Protein AF-D5URK0-F1 (afdb_monomer_lite)

Secondary structure (DSSP, 8-state):
-PPPP-HHHHHHHHHHHHHHHHHHHHTT-HHHHHHHHHHHHHHHHHT-SSHHHHHHHHHHHHHHHHHHHHHHHHTT-HHHHHHHHHHHHHHHHHHHHHHHHGGG--EEHHHHTTSBHHHHHHHHTGGGT-PPTT-PSPEEEESS-----TT-TTPEEEEEEE-SSSS-EEEEEE-STT----HHHHHHHHHHHHHHH--B--EE-----TT-----------------------

Radius of gyration: 27.13 Å; chains: 1; bou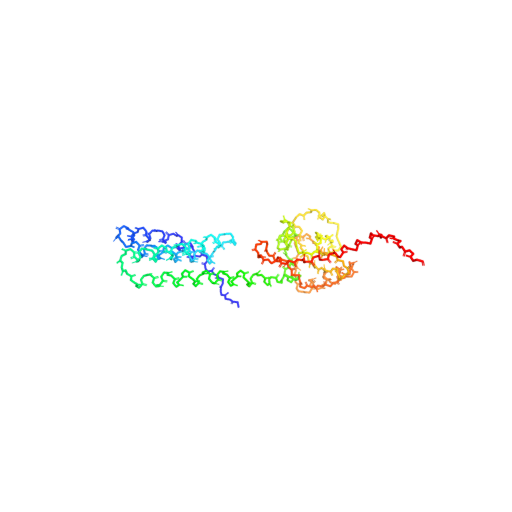nding box: 49×95×66 Å

Organism: Tsukamurella paurometabola (strain ATCC 8368 / DSM 20162 / CCUG 35730 / CIP 100753 / JCM 10117 / KCTC 9821 / NBRC 16120 / NCIMB 702349 / NCTC 13040) (NCBI:txid521096)

Structure (mmCIF, N/CA/C/O backbone):
data_AF-D5URK0-F1
#
_entry.id   AF-D5URK0-F1
#
loop_
_atom_site.group_PDB
_atom_site.id
_atom_site.type_symbol
_atom_site.label_atom_id
_atom_site.label_alt_id
_atom_site.label_comp_id
_atom_site.label_asym_id
_atom_site.label_entity_id
_atom_site.label_seq_id
_atom_site.pdbx_PDB_ins_code
_atom_site.Cartn_x
_atom_site.Cartn_y
_atom_site.Cartn_z
_atom_site.occupancy
_atom_site.B_iso_or_equiv
_atom_site.auth_seq_id
_atom_site.auth_comp_id
_atom_site.auth_asym_id
_atom_site.auth_atom_id
_atom_site.pdbx_PDB_model_num
ATOM 1 N N . MET A 1 1 ? -10.648 12.207 -8.401 1.00 38.50 1 MET A N 1
ATOM 2 C CA . MET A 1 1 ? -9.414 12.280 -7.591 1.00 38.50 1 MET A CA 1
ATOM 3 C C . MET A 1 1 ? -9.635 13.362 -6.548 1.00 38.50 1 MET A C 1
ATOM 5 O O . MET A 1 1 ? -9.912 14.486 -6.939 1.00 38.50 1 MET A O 1
ATOM 9 N N . GLY A 1 2 ? -9.666 13.018 -5.258 1.00 40.31 2 GLY A N 1
ATOM 10 C CA . GLY A 1 2 ? -9.791 14.019 -4.191 1.00 40.31 2 GLY A CA 1
ATOM 11 C C . GLY A 1 2 ? -8.480 14.797 -4.009 1.00 40.31 2 GLY A C 1
ATOM 12 O O . GLY A 1 2 ? -7.437 14.301 -4.443 1.00 40.31 2 GLY A O 1
ATOM 13 N N . PRO A 1 3 ? -8.511 15.993 -3.398 1.00 47.38 3 PRO A N 1
ATOM 14 C CA . PRO A 1 3 ? -7.293 16.728 -3.073 1.00 47.38 3 PRO A CA 1
ATOM 15 C C . PRO A 1 3 ? -6.370 15.863 -2.196 1.00 47.38 3 PRO A C 1
ATOM 17 O O . PRO A 1 3 ? -6.869 15.092 -1.368 1.00 47.38 3 PRO A O 1
ATOM 20 N N . PRO A 1 4 ? -5.038 15.952 -2.371 1.00 55.44 4 PRO A N 1
ATOM 21 C CA . PRO A 1 4 ? -4.104 15.191 -1.555 1.00 55.44 4 PRO A CA 1
ATOM 22 C C . PRO A 1 4 ? -4.317 15.529 -0.070 1.00 55.44 4 PRO A C 1
ATOM 24 O O . PRO A 1 4 ? -4.493 16.704 0.265 1.00 55.44 4 PRO A O 1
ATOM 27 N N . PRO A 1 5 ? -4.316 14.527 0.828 1.00 58.34 5 PRO A N 1
ATOM 28 C CA . PRO A 1 5 ? -4.503 14.758 2.255 1.00 58.34 5 PRO A CA 1
ATOM 29 C C . PRO A 1 5 ? -3.438 15.734 2.770 1.00 58.34 5 PRO A C 1
ATOM 31 O O . PRO A 1 5 ? -2.242 15.589 2.498 1.00 58.34 5 PRO A O 1
ATOM 34 N N . ASN A 1 6 ? -3.878 16.764 3.492 1.00 74.88 6 ASN A N 1
ATOM 35 C CA . ASN A 1 6 ? -3.003 17.812 3.995 1.00 74.88 6 ASN A CA 1
ATOM 36 C C . ASN A 1 6 ? -2.070 17.243 5.078 1.00 74.88 6 ASN A C 1
ATOM 38 O O . ASN A 1 6 ? -2.471 16.968 6.204 1.00 74.88 6 ASN A O 1
ATOM 42 N N . ARG A 1 7 ? -0.777 17.105 4.770 1.00 74.12 7 ARG A N 1
ATOM 43 C CA . ARG A 1 7 ? 0.233 16.624 5.738 1.00 74.12 7 ARG A CA 1
ATOM 44 C C . ARG A 1 7 ? 0.242 17.432 7.044 1.00 74.12 7 ARG A C 1
ATOM 46 O O . ARG A 1 7 ? 0.509 16.888 8.110 1.00 74.12 7 ARG A O 1
ATOM 53 N N . TRP A 1 8 ? -0.140 18.705 6.965 1.00 77.38 8 TRP A N 1
ATOM 54 C CA . TRP A 1 8 ? -0.316 19.592 8.111 1.00 77.38 8 TRP A CA 1
ATOM 55 C C . TRP A 1 8 ? -1.376 19.116 9.111 1.00 77.38 8 TRP A C 1
ATOM 57 O O . TRP A 1 8 ? -1.174 19.280 10.310 1.00 77.38 8 TRP A O 1
ATOM 67 N N . GLY A 1 9 ? -2.460 18.476 8.661 1.00 75.31 9 GLY A N 1
ATOM 68 C CA . GLY A 1 9 ? -3.502 17.963 9.555 1.00 75.31 9 GLY A CA 1
ATOM 69 C C . GLY A 1 9 ? -2.985 16.868 10.490 1.00 75.31 9 GLY A C 1
ATOM 70 O O . GLY A 1 9 ? -3.266 16.890 11.686 1.00 75.31 9 GLY A O 1
ATOM 71 N N . ALA A 1 10 ? -2.158 15.956 9.971 1.00 77.25 10 ALA A N 1
ATOM 72 C CA . ALA A 1 10 ? -1.534 14.904 10.773 1.00 77.25 10 ALA A CA 1
ATOM 73 C C . ALA A 1 10 ? -0.506 15.465 11.768 1.00 77.25 10 ALA A C 1
ATOM 75 O O . ALA A 1 10 ? -0.498 15.061 12.928 1.00 77.25 10 ALA A O 1
ATOM 76 N N . VAL A 1 11 ? 0.316 16.434 11.347 1.00 81.12 11 VAL A N 1
ATOM 77 C CA . VAL A 1 11 ? 1.293 17.094 12.232 1.00 81.12 11 VAL A CA 1
ATOM 78 C C . VAL A 1 11 ? 0.587 17.813 13.382 1.00 81.12 11 VAL A C 1
ATOM 80 O O . VAL A 1 11 ? 0.963 17.633 14.539 1.00 81.12 11 VAL A O 1
ATOM 83 N N . LEU A 1 12 ? -0.475 18.568 13.087 1.00 82.00 12 LEU A N 1
ATOM 84 C CA . LEU A 1 12 ? -1.269 19.249 14.109 1.00 82.00 12 LEU A CA 1
ATOM 85 C C . LEU A 1 12 ? -1.949 18.249 15.054 1.00 82.00 12 LEU A C 1
ATOM 87 O O . LEU A 1 12 ? -1.930 18.446 16.266 1.00 82.00 12 LEU A O 1
ATOM 91 N N . ALA A 1 13 ? -2.493 17.146 14.538 1.00 81.06 13 ALA A N 1
ATOM 92 C CA . ALA A 1 13 ? -3.114 16.122 15.374 1.00 81.06 13 ALA A CA 1
ATOM 93 C C . ALA A 1 13 ? -2.118 15.450 16.333 1.00 81.06 13 ALA A C 1
ATOM 95 O O . ALA A 1 13 ? -2.461 15.214 17.491 1.00 81.06 13 ALA A O 1
ATOM 96 N N . ILE A 1 14 ? -0.889 15.182 15.879 1.00 81.81 14 ILE A N 1
ATOM 97 C CA . ILE A 1 14 ? 0.173 14.595 16.709 1.00 81.81 14 ILE A CA 1
ATOM 98 C C . ILE A 1 14 ? 0.680 15.602 17.747 1.00 81.81 14 ILE A C 1
ATOM 100 O O . ILE A 1 14 ? 0.922 15.220 18.888 1.00 81.81 14 ILE A O 1
ATOM 104 N N . ALA A 1 15 ? 0.817 16.878 17.381 1.00 85.06 15 ALA A N 1
ATOM 105 C CA . ALA A 1 15 ? 1.323 17.909 18.285 1.00 85.06 15 ALA A CA 1
ATOM 106 C C . ALA A 1 15 ? 0.301 18.303 19.365 1.00 85.06 15 ALA A C 1
ATOM 108 O O . ALA A 1 15 ? 0.641 18.392 20.543 1.00 85.06 15 ALA A O 1
ATOM 109 N N . TYR A 1 16 ? -0.961 18.520 18.983 1.00 85.81 16 TYR A N 1
ATOM 110 C CA . TYR A 1 16 ? -1.988 19.057 19.883 1.00 85.81 16 TYR A CA 1
ATOM 111 C C . TYR A 1 16 ? -2.842 17.978 20.560 1.00 85.81 16 TYR A C 1
ATOM 113 O O . TYR A 1 16 ? -3.397 18.217 21.635 1.00 85.81 16 TYR A O 1
ATOM 121 N N . GLY A 1 17 ? -2.945 16.783 19.974 1.00 87.62 17 GLY A N 1
ATOM 122 C CA . GLY A 1 17 ? -3.755 15.680 20.497 1.00 87.62 17 GLY A CA 1
ATOM 123 C C . GLY A 1 17 ? -3.349 15.211 21.896 1.00 87.62 17 GLY A C 1
ATOM 124 O O . GLY A 1 17 ? -4.164 15.272 22.816 1.00 87.62 17 GLY A O 1
ATOM 125 N N . PRO A 1 18 ? -2.088 14.798 22.108 1.00 88.19 18 PRO A N 1
ATOM 126 C CA . PRO A 1 18 ? -1.619 14.350 23.417 1.00 88.19 18 PRO A CA 1
ATOM 127 C C . PRO A 1 18 ? -1.721 15.442 24.486 1.00 88.19 18 PRO A C 1
ATOM 129 O O . PRO A 1 18 ? -2.131 15.162 25.609 1.00 88.19 18 PRO A O 1
ATOM 132 N N . GLY A 1 19 ? -1.409 16.694 24.126 1.00 85.50 19 GLY A N 1
ATOM 133 C CA . GLY A 1 19 ? -1.505 17.833 25.040 1.00 85.50 19 GLY A CA 1
ATOM 134 C C . GLY A 1 19 ? -2.941 18.098 25.492 1.00 85.50 19 GLY A C 1
ATOM 135 O O . GLY A 1 19 ? -3.209 18.196 26.687 1.00 85.50 19 GLY A O 1
ATOM 136 N N . SER A 1 20 ? -3.890 18.141 24.554 1.00 86.62 20 SER A N 1
ATOM 137 C CA . SER A 1 20 ? -5.309 18.328 24.882 1.00 86.62 20 SER A CA 1
ATOM 138 C C . SER A 1 20 ? -5.887 17.149 25.672 1.00 86.62 20 SER A C 1
ATOM 140 O O . SER A 1 20 ? -6.639 17.368 26.621 1.00 86.62 20 SER A O 1
ATOM 142 N N . ALA A 1 21 ? -5.484 15.913 25.375 1.00 88.12 21 ALA A N 1
ATOM 143 C CA . ALA A 1 21 ? -5.869 14.750 26.169 1.00 88.12 21 ALA A CA 1
ATOM 144 C C . ALA A 1 21 ? -5.316 14.798 27.602 1.00 88.12 21 ALA A C 1
ATOM 146 O O . ALA A 1 21 ? -6.047 14.496 28.545 1.00 88.12 21 ALA A O 1
ATOM 147 N N . ALA A 1 22 ? -4.060 15.219 27.781 1.00 88.00 22 ALA A N 1
ATOM 148 C CA . ALA A 1 22 ? -3.448 15.374 29.099 1.00 88.00 22 ALA A CA 1
ATOM 149 C C . ALA A 1 22 ? -4.181 16.425 29.948 1.00 88.00 22 ALA A C 1
ATOM 151 O O . ALA A 1 22 ? -4.457 16.178 31.120 1.00 88.00 22 ALA A O 1
ATOM 152 N N . VAL A 1 23 ? -4.577 17.554 29.346 1.00 90.88 23 VAL A N 1
ATOM 153 C CA . VAL A 1 23 ? -5.387 18.584 30.022 1.00 90.88 23 VAL A CA 1
ATOM 154 C C . VAL A 1 23 ? -6.733 18.015 30.484 1.00 90.88 23 VAL A C 1
ATOM 156 O O . VAL A 1 23 ? -7.145 18.251 31.618 1.00 90.88 23 VAL A O 1
ATOM 159 N N . GLN A 1 24 ? -7.404 17.216 29.649 1.00 91.00 24 GLN A N 1
ATOM 160 C CA . GLN A 1 24 ? -8.684 16.602 30.022 1.00 91.00 24 GLN A CA 1
ATOM 161 C C . GLN A 1 24 ? -8.535 15.525 31.102 1.00 91.00 24 GLN A C 1
ATOM 163 O O . GLN A 1 24 ? -9.378 15.427 31.994 1.00 91.00 24 GLN A O 1
ATOM 168 N N . ALA A 1 25 ? -7.455 14.743 31.057 1.00 89.00 25 ALA A N 1
ATOM 169 C CA . ALA A 1 25 ? -7.134 13.773 32.098 1.00 89.00 25 ALA A CA 1
ATOM 170 C C . ALA A 1 25 ? -6.863 14.469 33.441 1.00 89.00 25 ALA A C 1
ATOM 172 O O . ALA A 1 25 ? -7.386 14.039 34.469 1.00 89.00 25 ALA A O 1
ATOM 173 N N . TYR A 1 26 ? -6.129 15.586 33.419 1.00 90.88 26 TYR A N 1
ATOM 174 C CA . TYR A 1 26 ? -5.875 16.412 34.600 1.00 90.88 26 TYR A CA 1
ATOM 175 C C . TYR A 1 26 ? -7.166 16.995 35.190 1.00 90.88 26 TYR A C 1
ATOM 177 O O . TYR A 1 26 ? -7.344 17.007 36.404 1.00 90.88 26 TYR A O 1
ATOM 185 N N . ALA A 1 27 ? -8.121 17.383 34.340 1.00 91.00 27 ALA A N 1
ATOM 186 C CA . ALA A 1 27 ? -9.458 17.809 34.755 1.00 91.00 27 ALA A CA 1
ATOM 187 C C . ALA A 1 27 ? -10.362 16.652 35.249 1.00 91.00 27 ALA A C 1
ATOM 189 O O . ALA A 1 27 ? -11.549 16.853 35.502 1.00 91.00 27 ALA A O 1
ATOM 190 N N . GLY A 1 28 ? -9.843 15.422 35.351 1.00 90.12 28 GLY A N 1
ATOM 191 C CA . GLY A 1 28 ? -10.591 14.232 35.764 1.00 90.12 28 GLY A CA 1
ATOM 192 C C . GLY A 1 28 ? -11.535 13.680 34.689 1.00 90.12 28 GLY A C 1
ATOM 193 O O . GLY A 1 28 ? -12.265 12.709 34.931 1.00 90.12 28 GLY A O 1
ATOM 194 N N . ASN A 1 29 ? -11.522 14.245 33.481 1.00 90.81 29 ASN A N 1
ATOM 195 C CA . ASN A 1 29 ? -12.390 13.851 32.379 1.00 90.81 29 ASN A CA 1
ATOM 196 C C . ASN A 1 29 ? -11.723 12.807 31.468 1.00 90.81 29 ASN A C 1
ATOM 198 O O . ASN A 1 29 ? -11.484 13.023 30.279 1.00 90.81 29 ASN A O 1
ATOM 202 N N . TRP A 1 30 ? -11.440 11.638 32.045 1.00 86.06 30 TRP A N 1
ATOM 203 C CA . TRP A 1 30 ? -10.772 10.517 31.375 1.00 86.06 30 TRP A CA 1
ATOM 204 C C . TRP A 1 30 ? -11.476 10.038 30.098 1.00 86.06 30 TRP A C 1
ATOM 206 O O . TRP A 1 30 ? -10.816 9.628 29.146 1.00 86.06 30 TRP A O 1
ATOM 216 N N . THR A 1 31 ? -12.806 10.133 30.043 1.00 84.94 31 THR A N 1
ATOM 217 C CA . THR A 1 31 ? -13.596 9.746 28.867 1.00 84.94 31 THR A CA 1
ATOM 218 C C . THR A 1 31 ? -13.316 10.666 27.679 1.00 84.94 31 THR A C 1
ATOM 220 O O . THR A 1 31 ? -13.086 10.191 26.566 1.00 84.94 31 THR A O 1
ATOM 223 N N . LEU A 1 32 ? -13.265 11.980 27.919 1.00 85.31 32 LEU A N 1
ATOM 224 C CA . LEU A 1 32 ? -12.937 12.962 26.888 1.00 85.31 32 LEU A CA 1
ATOM 225 C C . LEU A 1 32 ? -11.458 12.877 26.486 1.00 85.31 32 LEU A C 1
ATOM 227 O O . LEU A 1 32 ? -11.143 12.990 25.304 1.00 85.31 32 LEU A O 1
ATOM 231 N N . ALA A 1 33 ? -10.561 12.604 27.438 1.00 86.94 33 ALA A N 1
ATOM 232 C CA . ALA A 1 33 ? -9.145 12.372 27.151 1.00 86.94 33 ALA A CA 1
ATOM 233 C C . ALA A 1 33 ? -8.936 11.183 26.193 1.00 86.94 33 ALA A C 1
ATOM 235 O O . ALA A 1 33 ? -8.220 11.308 25.197 1.00 86.94 33 ALA A O 1
ATOM 236 N N . ALA A 1 34 ? -9.607 10.053 26.446 1.00 84.56 34 ALA A N 1
ATOM 237 C CA . ALA A 1 34 ? -9.549 8.874 25.581 1.00 84.56 34 ALA A CA 1
ATOM 238 C C . ALA A 1 34 ? -10.104 9.158 24.175 1.00 84.56 34 ALA A C 1
ATOM 240 O O . ALA A 1 34 ? -9.507 8.749 23.177 1.00 84.56 34 ALA A O 1
ATOM 241 N N . PHE A 1 35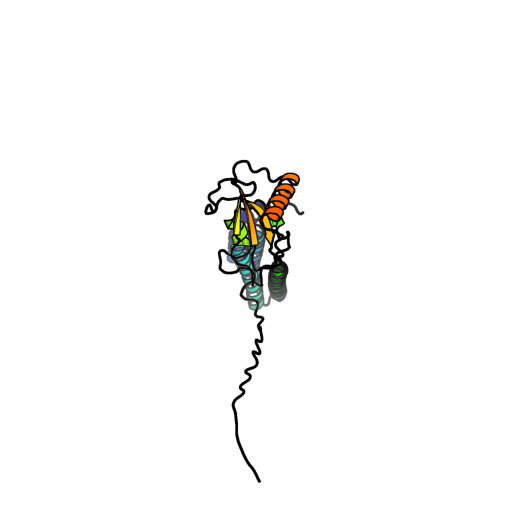 ? -11.210 9.905 24.090 1.00 85.62 35 PHE A N 1
ATOM 242 C CA . PHE A 1 35 ? -11.796 10.319 22.816 1.00 85.62 35 PHE A CA 1
ATOM 243 C C . PHE A 1 35 ? -10.836 11.185 21.990 1.00 85.62 35 PHE A C 1
ATOM 245 O O . PHE A 1 35 ? -10.612 10.904 20.814 1.00 85.62 35 PHE A O 1
ATOM 252 N N . VAL A 1 36 ? -10.230 12.202 22.609 1.00 90.06 36 VAL A N 1
ATOM 253 C CA . VAL A 1 36 ? -9.276 13.099 21.940 1.00 90.06 36 VAL A CA 1
ATOM 254 C C . VAL A 1 36 ? -8.084 12.314 21.392 1.00 90.06 36 VAL A C 1
ATOM 256 O O . VAL A 1 36 ? -7.747 12.474 20.222 1.00 90.06 36 VAL A O 1
ATOM 259 N N . LEU A 1 37 ? -7.503 11.399 22.178 1.00 86.56 37 LEU A N 1
ATOM 260 C CA . LEU A 1 37 ? -6.409 10.543 21.701 1.00 86.56 37 LEU A CA 1
ATOM 261 C C . LEU A 1 37 ? -6.826 9.664 20.519 1.00 86.56 37 LEU A C 1
ATOM 263 O O . LEU A 1 37 ? -6.075 9.560 19.548 1.00 86.56 37 LEU A O 1
ATOM 267 N N . ALA A 1 38 ? -8.015 9.056 20.578 1.00 84.31 38 ALA A N 1
ATOM 268 C CA . ALA A 1 38 ? -8.521 8.214 19.497 1.00 84.31 38 ALA A CA 1
ATOM 269 C C . ALA A 1 38 ? -8.685 9.009 18.192 1.00 84.31 38 ALA A C 1
ATOM 271 O O . ALA A 1 38 ? -8.253 8.561 17.128 1.00 84.31 38 ALA A O 1
ATOM 272 N N . VAL A 1 39 ? -9.252 10.216 18.272 1.00 87.19 39 VAL A N 1
ATOM 273 C CA . VAL A 1 39 ? -9.437 11.103 17.114 1.00 87.19 39 VAL A CA 1
ATOM 274 C C . VAL A 1 39 ? -8.093 11.566 16.554 1.00 87.19 39 VAL A C 1
ATOM 276 O O . VAL A 1 39 ? -7.884 11.499 15.343 1.00 87.19 39 VAL A O 1
ATOM 279 N N . SER A 1 40 ? -7.158 11.978 17.410 1.00 86.38 40 SER A N 1
ATOM 280 C CA . SER A 1 40 ? -5.819 12.393 16.983 1.00 86.38 40 SER A CA 1
ATOM 281 C C . SER A 1 40 ? -5.057 11.264 16.292 1.00 86.38 40 SER A C 1
ATOM 283 O O . SER A 1 40 ? -4.449 11.495 15.245 1.00 86.38 40 SER A O 1
ATOM 285 N N . ALA A 1 41 ? -5.145 10.036 16.814 1.00 85.56 41 ALA A N 1
ATOM 286 C CA . ALA A 1 41 ? -4.578 8.854 16.170 1.00 85.56 41 ALA A CA 1
ATOM 287 C C . ALA A 1 41 ? -5.221 8.591 14.799 1.00 85.56 41 ALA A C 1
ATOM 289 O O . ALA A 1 41 ? -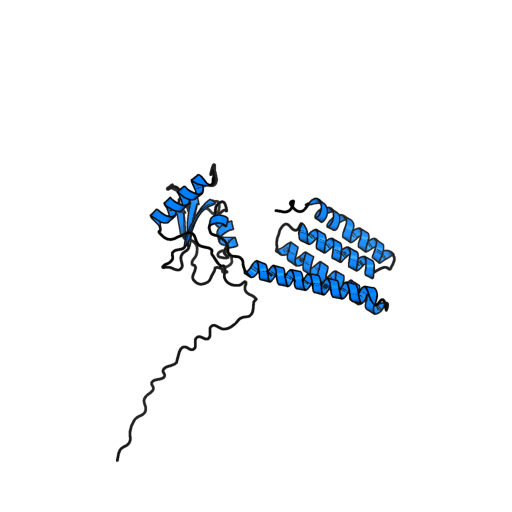4.511 8.314 13.832 1.00 85.56 41 ALA A O 1
ATOM 290 N N . GLY A 1 42 ? -6.543 8.751 14.687 1.00 83.25 42 GLY A N 1
ATOM 291 C CA . GLY A 1 42 ? -7.264 8.639 13.421 1.00 83.25 42 GLY A CA 1
ATOM 292 C C . GLY A 1 42 ? -6.786 9.648 12.376 1.00 83.25 42 GLY A C 1
ATOM 293 O O . GLY A 1 42 ? -6.446 9.259 11.262 1.00 83.25 42 GLY A O 1
ATOM 294 N N . ILE A 1 43 ? -6.688 10.932 12.735 1.00 83.56 43 ILE A N 1
ATOM 295 C CA . ILE A 1 43 ? -6.198 11.985 11.826 1.00 83.56 43 ILE A CA 1
ATOM 296 C C . ILE A 1 43 ? -4.745 11.713 11.412 1.00 83.56 43 ILE A C 1
ATOM 298 O O . ILE A 1 43 ? -4.402 11.838 10.236 1.00 83.56 43 ILE A O 1
ATOM 302 N N . ALA A 1 44 ? -3.901 11.281 12.352 1.00 81.81 44 ALA A N 1
ATOM 303 C CA . ALA A 1 44 ? -2.524 10.904 12.057 1.00 81.81 44 ALA A CA 1
ATOM 304 C C . ALA A 1 44 ? -2.443 9.708 11.090 1.00 81.81 44 ALA A C 1
ATOM 306 O O . ALA A 1 44 ? -1.580 9.696 10.212 1.00 81.81 44 ALA A O 1
ATOM 307 N N . ALA A 1 45 ? -3.353 8.731 11.201 1.00 80.38 45 ALA A N 1
ATOM 308 C CA . ALA A 1 45 ? -3.381 7.559 10.324 1.00 80.38 45 ALA A CA 1
ATOM 309 C C . ALA A 1 45 ? -3.600 7.947 8.853 1.00 80.38 45 ALA A C 1
ATOM 311 O O . ALA A 1 45 ? -2.958 7.378 7.973 1.00 80.38 45 ALA A O 1
ATOM 312 N N . PHE A 1 46 ? -4.431 8.959 8.579 1.00 77.12 46 PHE A N 1
ATOM 313 C CA . PHE A 1 46 ? -4.671 9.455 7.216 1.00 77.12 46 PHE A CA 1
ATOM 314 C C . PHE A 1 46 ? -3.458 10.148 6.579 1.00 77.12 46 PHE A C 1
ATOM 316 O O . PHE A 1 46 ? -3.359 10.188 5.353 1.00 77.12 46 PHE A O 1
ATOM 323 N N . GLY A 1 47 ? -2.547 10.700 7.384 1.00 71.50 47 GLY A N 1
ATOM 324 C CA . GLY A 1 47 ? -1.311 11.330 6.910 1.00 71.50 47 GLY A CA 1
ATOM 325 C C . GLY A 1 47 ? -0.079 10.428 6.988 1.00 71.50 47 GLY A C 1
ATOM 326 O O . GLY A 1 47 ? 1.027 10.901 6.724 1.00 71.50 47 GLY A O 1
ATOM 327 N N . ALA A 1 48 ? -0.238 9.161 7.381 1.00 73.12 48 ALA A N 1
ATOM 328 C CA . ALA A 1 48 ? 0.883 8.270 7.636 1.00 73.12 48 ALA A CA 1
ATOM 329 C C . ALA A 1 48 ? 1.664 7.954 6.341 1.00 73.12 48 ALA A C 1
ATOM 331 O O . ALA A 1 48 ? 1.067 7.563 5.338 1.00 73.12 48 ALA A O 1
ATOM 332 N N . PRO A 1 49 ? 3.008 8.043 6.352 1.00 66.69 49 PRO A N 1
ATOM 333 C CA . PRO A 1 49 ? 3.829 7.819 5.159 1.00 66.69 49 PRO A CA 1
ATOM 334 C C . PRO A 1 49 ? 3.952 6.339 4.765 1.00 66.69 49 PRO A C 1
ATOM 336 O O . PRO A 1 49 ? 4.487 6.028 3.706 1.00 66.69 49 PRO A O 1
ATOM 339 N N . SER A 1 50 ? 3.502 5.405 5.609 1.00 74.06 50 SER A N 1
ATOM 340 C CA . SER A 1 50 ? 3.602 3.970 5.330 1.00 74.06 50 SER A CA 1
ATOM 341 C C . SER A 1 50 ? 2.426 3.179 5.905 1.00 74.06 50 SER A C 1
ATOM 343 O O . SER A 1 50 ? 1.887 3.518 6.960 1.00 74.06 50 SER A O 1
ATOM 345 N N . ARG A 1 51 ? 2.093 2.050 5.260 1.00 70.50 51 ARG A N 1
ATOM 346 C CA . ARG A 1 51 ? 1.031 1.121 5.702 1.00 70.50 51 ARG A CA 1
ATOM 347 C C . ARG A 1 51 ? 1.241 0.575 7.118 1.00 70.50 51 ARG A C 1
ATOM 349 O O . ARG A 1 51 ? 0.269 0.285 7.816 1.00 70.50 51 ARG A O 1
ATOM 356 N N . ARG A 1 52 ? 2.501 0.412 7.550 1.00 72.81 52 ARG A N 1
ATOM 357 C CA . ARG A 1 52 ? 2.822 -0.034 8.918 1.00 72.81 52 ARG A CA 1
ATOM 358 C C . ARG A 1 52 ? 2.347 1.003 9.936 1.00 72.81 52 ARG A C 1
ATOM 360 O O . ARG A 1 52 ? 1.628 0.648 10.861 1.00 72.81 52 ARG A O 1
ATOM 367 N N . TRP A 1 53 ? 2.671 2.275 9.706 1.00 72.31 53 TRP A N 1
ATOM 368 C CA . TRP A 1 53 ? 2.235 3.384 10.556 1.00 72.31 53 TRP A CA 1
ATOM 369 C C . TRP A 1 53 ? 0.715 3.581 10.536 1.00 72.31 53 TRP A C 1
ATOM 371 O O . TRP A 1 53 ? 0.123 3.747 11.599 1.00 72.31 53 TRP A O 1
ATOM 381 N N . GLU A 1 54 ? 0.070 3.477 9.369 1.00 77.44 54 GLU A N 1
ATOM 382 C CA . GLU A 1 54 ? -1.398 3.526 9.259 1.00 77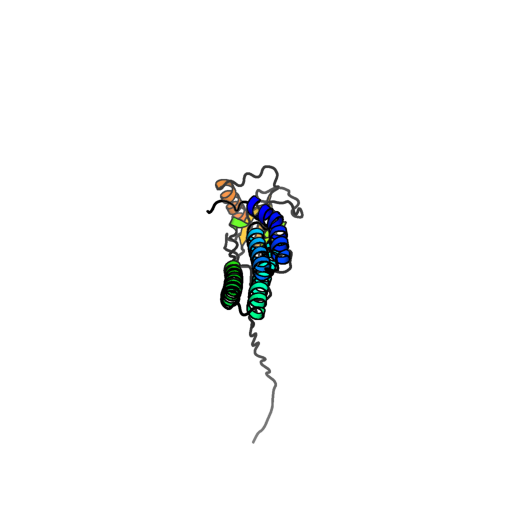.44 54 GLU A CA 1
ATOM 383 C C . GLU A 1 54 ? -2.059 2.430 10.115 1.00 77.44 54 GLU A C 1
ATOM 385 O O . GLU A 1 54 ? -2.991 2.700 10.875 1.00 77.44 54 GLU A O 1
ATOM 390 N N . THR A 1 55 ? -1.538 1.198 10.059 1.00 78.12 55 THR A N 1
ATOM 391 C CA . THR A 1 55 ? -2.074 0.073 10.842 1.00 78.12 55 THR A CA 1
ATOM 392 C C . THR A 1 55 ? -1.905 0.307 12.342 1.00 78.12 55 THR A C 1
ATOM 394 O O . THR A 1 55 ? -2.864 0.137 13.092 1.00 78.12 55 THR A O 1
ATOM 397 N N . THR A 1 56 ? -0.719 0.740 12.784 1.00 81.62 56 THR A N 1
ATOM 398 C CA . THR A 1 56 ? -0.446 1.022 14.202 1.00 81.62 56 THR A CA 1
ATOM 399 C C . THR A 1 56 ? -1.355 2.120 14.747 1.00 81.62 56 THR A C 1
ATOM 401 O O . THR A 1 56 ? -1.961 1.950 15.804 1.00 81.62 56 THR A O 1
ATOM 404 N N . LEU A 1 57 ? -1.500 3.225 14.012 1.00 83.50 57 LEU A N 1
ATOM 405 C CA . LEU A 1 57 ? -2.347 4.348 14.418 1.00 83.50 57 LEU A CA 1
ATOM 406 C C . LEU A 1 57 ? -3.827 3.966 14.436 1.00 83.50 57 LEU A C 1
ATOM 408 O O . LEU A 1 57 ? -4.565 4.394 15.322 1.00 83.50 57 LEU A O 1
ATOM 412 N N . THR A 1 58 ? -4.254 3.094 13.525 1.00 83.38 58 THR A N 1
ATOM 413 C CA . THR A 1 58 ? -5.635 2.619 13.544 1.00 83.38 58 THR A CA 1
ATOM 414 C C . THR A 1 58 ? -5.906 1.669 14.713 1.00 83.38 58 THR A C 1
ATOM 416 O O . THR A 1 58 ? -6.955 1.766 15.348 1.00 83.38 58 THR A O 1
ATOM 419 N N . CYS A 1 59 ? -4.953 0.801 15.071 1.00 86.19 59 CYS A N 1
ATOM 420 C CA . CYS A 1 59 ? -5.050 0.012 16.302 1.00 86.19 59 CYS A CA 1
ATOM 421 C C . CYS A 1 59 ? -5.137 0.923 17.536 1.00 86.19 59 CYS A C 1
ATOM 423 O O . CYS A 1 59 ? -5.984 0.697 18.398 1.00 86.19 59 CYS A O 1
ATOM 425 N N . ALA A 1 60 ? -4.324 1.982 17.596 1.00 87.00 60 ALA A N 1
ATOM 426 C CA . ALA A 1 60 ? -4.380 2.963 18.679 1.00 87.00 60 ALA A CA 1
ATOM 427 C C . ALA A 1 60 ? -5.751 3.663 18.761 1.00 87.00 60 ALA A C 1
ATOM 429 O O . ALA A 1 60 ? -6.286 3.831 19.855 1.00 87.00 60 ALA A O 1
ATOM 430 N N . MET A 1 61 ? -6.359 3.996 17.617 1.00 87.19 61 MET A N 1
ATOM 431 C CA . MET A 1 61 ? -7.711 4.562 17.541 1.00 87.19 61 MET A CA 1
ATOM 432 C C . MET A 1 61 ? -8.774 3.605 18.106 1.00 87.19 61 MET A C 1
ATOM 434 O O . MET A 1 61 ? -9.597 4.019 18.922 1.00 87.19 61 MET A O 1
ATOM 438 N N . VAL A 1 62 ? -8.737 2.318 17.734 1.00 90.19 62 VAL A N 1
ATOM 439 C CA . VAL A 1 62 ? -9.668 1.300 18.264 1.00 90.19 62 VAL A CA 1
ATOM 440 C C . VAL A 1 62 ? -9.497 1.127 19.776 1.00 90.19 62 VAL A C 1
ATOM 442 O O . VAL A 1 62 ? -10.490 1.102 20.503 1.00 90.19 62 VAL A O 1
ATOM 445 N N . ILE A 1 63 ? -8.252 1.067 20.261 1.00 89.94 63 ILE A N 1
ATOM 446 C CA . ILE A 1 63 ? -7.949 0.976 21.698 1.00 89.94 63 ILE A CA 1
ATOM 447 C C . ILE A 1 63 ? -8.479 2.210 22.442 1.00 89.94 63 ILE A C 1
ATOM 449 O O . ILE A 1 63 ? -9.089 2.067 23.500 1.00 89.94 63 ILE A O 1
ATOM 453 N N . GLY A 1 64 ? -8.310 3.411 21.882 1.00 86.00 64 GLY A N 1
ATOM 454 C CA . GLY A 1 64 ? -8.815 4.651 22.474 1.00 86.00 64 GLY A CA 1
ATOM 455 C C . GLY A 1 64 ? -10.341 4.667 22.623 1.00 86.00 64 GLY A C 1
ATOM 456 O O . GLY A 1 64 ? -10.850 5.009 23.691 1.00 86.00 64 GLY A O 1
ATOM 457 N N . PHE A 1 65 ? -11.085 4.219 21.607 1.00 90.19 65 PHE A N 1
ATOM 458 C CA . PHE A 1 65 ? -12.546 4.104 21.706 1.00 90.19 65 PHE A CA 1
ATOM 459 C C . PHE A 1 65 ? -13.005 3.011 22.678 1.00 90.19 65 PHE A C 1
ATOM 461 O O . PHE A 1 65 ? -13.978 3.210 23.408 1.00 90.19 65 PHE A O 1
ATOM 468 N N . ALA A 1 66 ? -12.285 1.889 22.755 1.00 89.50 66 ALA A N 1
ATOM 469 C CA . ALA A 1 66 ? -12.549 0.860 23.758 1.00 89.50 66 ALA A CA 1
ATOM 470 C C . ALA A 1 66 ? -12.312 1.388 25.187 1.00 89.50 66 ALA A C 1
ATOM 472 O O . ALA A 1 66 ? -13.134 1.157 26.074 1.00 89.50 66 ALA A O 1
ATOM 473 N N . ALA A 1 67 ? -11.244 2.164 25.403 1.00 88.38 67 ALA A N 1
ATOM 474 C CA . ALA A 1 67 ? -10.964 2.816 26.682 1.00 88.38 67 ALA A CA 1
ATOM 475 C C . ALA A 1 67 ? -12.033 3.862 27.046 1.00 88.38 67 ALA A C 1
ATOM 477 O O . ALA A 1 67 ? -12.473 3.925 28.197 1.00 88.38 67 ALA A O 1
ATOM 478 N N . MET A 1 68 ? -12.514 4.635 26.065 1.00 89.00 68 MET A N 1
ATOM 479 C CA . MET A 1 68 ? -13.647 5.546 26.243 1.00 89.00 68 MET A CA 1
ATOM 480 C C . MET A 1 68 ? -14.886 4.784 26.734 1.00 89.00 68 MET A C 1
ATOM 482 O O . MET A 1 68 ? -15.473 5.178 27.743 1.00 89.00 68 MET A O 1
ATOM 486 N N . ALA A 1 69 ? -15.236 3.666 26.091 1.00 89.06 69 ALA A N 1
ATOM 487 C CA . ALA A 1 69 ? -16.372 2.842 26.497 1.00 89.06 69 ALA A CA 1
ATOM 488 C C . ALA A 1 69 ? -16.192 2.251 27.908 1.00 89.06 69 ALA A C 1
ATOM 490 O O . ALA A 1 69 ? -17.099 2.354 28.733 1.00 89.06 69 ALA A O 1
ATOM 491 N N . ALA A 1 70 ? -15.012 1.709 28.227 1.00 89.12 70 ALA A N 1
ATOM 492 C CA . ALA A 1 70 ? -14.715 1.150 29.548 1.00 89.12 70 ALA A CA 1
ATOM 493 C C . ALA A 1 70 ? -14.793 2.208 30.665 1.00 89.12 70 ALA A C 1
ATOM 495 O O . ALA A 1 70 ? -15.376 1.959 31.721 1.00 89.12 70 ALA A O 1
ATOM 496 N N . SER A 1 71 ? -14.268 3.414 30.417 1.00 87.25 71 SER A N 1
ATOM 497 C CA . SER A 1 71 ? -14.351 4.534 31.367 1.00 87.25 71 SER A CA 1
ATOM 498 C C . SER A 1 71 ? -15.781 5.054 31.550 1.00 87.25 71 SER A C 1
ATOM 500 O O . SER A 1 71 ? -16.159 5.454 32.648 1.00 87.25 71 SER A O 1
ATOM 502 N N . GLY A 1 72 ? -16.592 5.036 30.488 1.00 86.06 72 GLY A N 1
ATOM 503 C CA . GLY A 1 72 ? -18.009 5.381 30.563 1.00 86.06 72 GLY A CA 1
ATOM 504 C C . GLY A 1 72 ? -18.786 4.373 31.407 1.00 86.06 72 GLY A C 1
ATOM 505 O O . GLY A 1 72 ? -19.608 4.769 32.231 1.00 86.06 72 GLY A O 1
ATOM 506 N N . PHE A 1 73 ? -18.475 3.082 31.257 1.00 91.19 73 PHE A N 1
ATOM 507 C CA . PHE A 1 73 ? -19.121 2.002 31.999 1.00 91.19 73 PHE A CA 1
ATOM 508 C C . PHE A 1 73 ? -18.854 2.104 33.504 1.00 91.19 73 PHE A C 1
ATOM 510 O O . PHE A 1 73 ? -19.797 2.055 34.291 1.00 91.19 73 PHE A O 1
ATOM 517 N N . SER A 1 74 ? -17.601 2.346 33.910 1.00 91.88 74 SER A N 1
ATOM 518 C CA . SER A 1 74 ? -17.252 2.501 35.332 1.00 91.88 74 SER A CA 1
ATOM 519 C C . SER A 1 74 ? -17.900 3.722 35.995 1.00 91.88 74 SER A C 1
ATOM 521 O O . SER A 1 74 ? -18.032 3.761 37.215 1.00 91.88 74 SER A O 1
ATOM 523 N N . ARG A 1 75 ? -18.333 4.707 35.200 1.00 89.38 75 ARG A N 1
ATOM 524 C CA . ARG A 1 75 ? -18.994 5.940 35.654 1.00 89.38 75 ARG A CA 1
ATOM 525 C C . ARG A 1 75 ? -20.515 5.924 35.487 1.00 89.38 75 ARG A C 1
ATOM 527 O O . ARG A 1 75 ? -21.152 6.941 35.746 1.00 89.38 75 ARG A O 1
ATOM 534 N N . GLY A 1 76 ? -21.098 4.821 35.011 1.00 91.06 76 GLY A N 1
ATOM 535 C CA . GLY A 1 76 ? -22.536 4.727 34.729 1.00 91.06 76 GLY A CA 1
ATOM 536 C C . GLY A 1 76 ? -23.015 5.615 33.571 1.00 91.06 76 GLY A C 1
ATOM 537 O O . GLY A 1 76 ? -24.210 5.865 33.431 1.00 91.06 76 GLY A O 1
ATOM 538 N N . GLN A 1 77 ? -22.107 6.105 32.723 1.00 91.69 77 GLN A N 1
ATOM 539 C CA . GLN A 1 77 ? -22.429 6.967 31.585 1.00 91.69 77 GLN A CA 1
ATOM 540 C C . GLN A 1 77 ? -22.757 6.125 30.349 1.00 91.69 77 GLN A C 1
ATOM 542 O O . GLN A 1 77 ? -21.895 5.858 29.508 1.00 91.69 77 GLN A O 1
ATOM 547 N N . THR A 1 78 ? -24.021 5.727 30.217 1.00 91.88 78 THR A N 1
ATOM 548 C CA . THR A 1 78 ? -24.506 4.877 29.114 1.00 91.88 78 THR A CA 1
ATOM 549 C C . THR A 1 78 ? -24.204 5.456 27.729 1.00 91.88 78 THR A C 1
ATOM 551 O O . THR A 1 78 ? -23.794 4.722 26.832 1.00 91.88 78 THR A O 1
ATOM 554 N N . PHE A 1 79 ? -24.314 6.777 27.562 1.00 88.25 79 PHE A N 1
ATOM 555 C CA . PHE A 1 79 ? -24.031 7.460 26.296 1.00 88.25 79 PHE A CA 1
ATOM 556 C C . PHE A 1 79 ? -22.590 7.236 25.805 1.00 88.25 79 PHE A C 1
ATOM 558 O O . PHE A 1 79 ? -22.370 6.873 24.649 1.00 88.25 79 PHE A O 1
ATOM 565 N N . SER A 1 80 ? -21.607 7.376 26.699 1.00 84.00 80 SER A N 1
ATOM 566 C CA . SER A 1 80 ? -20.184 7.187 26.389 1.00 84.00 80 SER A CA 1
ATOM 567 C C . SER A 1 80 ? -19.864 5.740 26.006 1.00 84.00 80 SER A C 1
ATOM 569 O O . SER A 1 80 ? -19.053 5.500 25.112 1.00 84.00 80 SER A O 1
ATOM 571 N N . VAL A 1 81 ? -20.535 4.775 26.647 1.00 90.62 81 VAL A N 1
ATOM 572 C CA . VAL A 1 81 ? -20.406 3.342 26.335 1.00 90.62 81 VAL A CA 1
ATOM 573 C C . VAL A 1 81 ? -20.912 3.046 24.925 1.00 90.62 81 VAL A C 1
ATOM 575 O O . VAL A 1 81 ? -20.210 2.405 24.139 1.00 90.62 81 VAL A O 1
ATOM 578 N N . ILE A 1 82 ? -22.108 3.537 24.585 1.00 92.56 82 ILE A N 1
ATOM 579 C CA . ILE A 1 82 ? -22.730 3.310 23.273 1.00 92.56 82 ILE A CA 1
ATOM 580 C C . ILE A 1 82 ? -21.869 3.928 22.168 1.00 92.56 82 ILE A C 1
ATOM 582 O O . ILE A 1 82 ? -21.528 3.249 21.204 1.00 92.56 82 ILE A O 1
ATOM 586 N N . ILE A 1 83 ? -21.449 5.185 22.317 1.00 91.62 83 ILE A N 1
ATOM 587 C CA . ILE A 1 83 ? -20.647 5.852 21.283 1.00 91.62 83 ILE A CA 1
ATOM 588 C C . ILE A 1 83 ? -19.274 5.199 21.121 1.00 91.62 83 ILE A C 1
ATOM 590 O O . ILE A 1 83 ? -18.870 4.916 19.993 1.00 91.62 83 ILE A O 1
ATOM 594 N N . GLY A 1 84 ? -18.563 4.927 22.221 1.00 84.44 84 GLY A N 1
ATOM 595 C CA . GLY A 1 84 ? -17.235 4.314 22.159 1.00 84.44 84 GLY A CA 1
ATOM 596 C C . GLY A 1 84 ? -17.264 2.935 21.493 1.00 84.44 84 GLY A C 1
ATOM 597 O O . GLY A 1 84 ? -16.446 2.648 20.620 1.00 84.44 84 GLY A O 1
ATOM 598 N N . SER A 1 85 ? -18.253 2.103 21.833 1.00 90.81 85 SER A N 1
ATOM 599 C CA . SER A 1 85 ? -18.411 0.776 21.224 1.00 90.81 85 SER A CA 1
ATOM 600 C C . SER A 1 85 ? -18.773 0.848 19.737 1.00 90.81 85 SER A C 1
ATOM 602 O O . SER A 1 85 ? -18.129 0.178 18.927 1.00 90.81 85 SER A O 1
ATOM 604 N N . VAL A 1 86 ? -19.726 1.703 19.350 1.00 94.31 86 VAL A N 1
ATOM 605 C CA . VAL A 1 86 ? -20.105 1.895 17.939 1.00 94.31 86 VAL A CA 1
ATOM 606 C C . VAL A 1 86 ? -18.912 2.375 17.112 1.00 94.31 86 VAL A C 1
ATOM 608 O O . VAL A 1 86 ? -18.634 1.801 16.059 1.00 94.31 86 VAL A O 1
ATOM 611 N N . LEU A 1 87 ? -18.157 3.370 17.589 1.00 90.69 87 LEU A N 1
ATOM 612 C CA . LEU A 1 87 ? -16.985 3.881 16.872 1.00 90.69 87 LEU A CA 1
ATOM 613 C C . LEU A 1 87 ? -15.885 2.821 16.733 1.00 90.69 87 LEU A C 1
ATOM 615 O O . LEU A 1 87 ? -15.336 2.660 15.642 1.00 90.69 87 LEU A O 1
ATOM 619 N N . ALA A 1 88 ? -15.603 2.047 17.786 1.00 90.50 88 ALA A N 1
ATOM 620 C CA . ALA A 1 88 ? -14.630 0.955 17.725 1.00 90.50 88 ALA A CA 1
ATOM 621 C C . ALA A 1 88 ? -15.014 -0.104 16.674 1.00 90.50 88 ALA A C 1
ATOM 623 O O . ALA A 1 88 ? -14.161 -0.549 15.896 1.00 90.50 88 ALA A O 1
ATOM 624 N N . VAL A 1 89 ? -16.298 -0.473 16.607 1.00 93.25 89 VAL A N 1
ATOM 625 C CA . VAL A 1 89 ? -16.820 -1.435 15.624 1.00 93.25 89 VAL A CA 1
ATOM 626 C C . VAL A 1 89 ? -16.749 -0.869 14.208 1.00 93.25 89 VAL A C 1
ATOM 628 O O . VAL A 1 89 ? -16.245 -1.545 13.313 1.00 93.25 89 VAL A O 1
ATOM 631 N N . VAL A 1 90 ? -17.187 0.375 13.994 1.00 92.06 90 VAL A N 1
ATOM 632 C CA . VAL A 1 90 ? -17.158 1.027 12.673 1.00 92.06 90 VAL A CA 1
ATOM 633 C C . VAL A 1 90 ? -15.730 1.126 12.138 1.00 92.06 90 VAL A C 1
ATOM 635 O O . VAL A 1 90 ? -15.489 0.786 10.977 1.00 92.06 90 VAL A O 1
ATOM 638 N N . VAL A 1 91 ? -14.764 1.535 12.967 1.00 88.94 91 VAL A N 1
ATOM 639 C CA . VAL A 1 91 ? -13.348 1.595 12.567 1.00 88.94 91 VAL A CA 1
ATOM 640 C C . VAL A 1 91 ? -12.828 0.200 12.234 1.00 88.94 91 VAL A C 1
ATOM 642 O O . VAL A 1 91 ? -12.249 0.010 11.166 1.00 88.94 91 VAL A O 1
ATOM 645 N N . SER A 1 92 ? -13.104 -0.794 13.082 1.00 88.56 92 SER A N 1
ATOM 646 C CA . SER A 1 92 ? -12.678 -2.181 12.855 1.00 88.56 92 SER A CA 1
ATOM 647 C C . SER A 1 92 ? -13.247 -2.753 11.554 1.00 88.56 92 SER A C 1
ATOM 649 O O . SER A 1 92 ? -12.503 -3.335 10.763 1.00 88.56 92 SER A O 1
ATOM 651 N N . LEU A 1 93 ? -14.536 -2.527 11.281 1.00 89.00 93 LEU A N 1
ATOM 652 C CA . LEU A 1 93 ? -15.198 -2.930 10.038 1.00 89.00 93 LEU A CA 1
ATOM 653 C C . LEU A 1 93 ? -14.649 -2.183 8.824 1.00 89.00 93 LEU A C 1
ATOM 655 O O . LEU A 1 93 ? -14.482 -2.783 7.767 1.00 89.00 93 LEU A O 1
ATOM 659 N N . THR A 1 94 ? -14.327 -0.899 8.959 1.00 85.25 94 THR A N 1
ATOM 660 C CA . THR A 1 94 ? -13.735 -0.115 7.868 1.00 85.25 94 THR A CA 1
ATOM 661 C C . THR A 1 94 ? -12.327 -0.610 7.550 1.00 85.25 94 THR A C 1
ATOM 663 O O . THR A 1 94 ? -11.989 -0.776 6.379 1.00 85.25 94 THR A O 1
ATOM 666 N N . CYS A 1 95 ? -11.515 -0.917 8.564 1.00 81.88 95 CYS A N 1
ATOM 667 C CA . CYS A 1 95 ? -10.198 -1.534 8.391 1.00 81.88 95 CYS A CA 1
ATOM 668 C C . CYS A 1 95 ? -10.294 -2.909 7.761 1.00 81.88 95 CYS A C 1
ATOM 670 O O . CYS A 1 95 ? -9.538 -3.217 6.843 1.00 81.88 95 CYS A O 1
ATOM 672 N N . TRP A 1 96 ? -11.233 -3.721 8.240 1.00 79.31 96 TRP A N 1
ATOM 673 C CA . TRP A 1 96 ? -11.545 -5.010 7.656 1.00 79.31 96 TRP A CA 1
ATOM 674 C C . TRP A 1 96 ? -11.894 -4.830 6.179 1.00 79.31 96 TRP A C 1
ATOM 676 O O . TRP A 1 96 ? -11.180 -5.332 5.319 1.00 79.31 96 TRP A O 1
ATOM 686 N N . HIS A 1 97 ? -12.893 -4.013 5.851 1.00 76.06 97 HIS A N 1
ATOM 687 C CA . HIS A 1 97 ? -13.329 -3.769 4.478 1.00 76.06 97 HIS A CA 1
ATOM 688 C C . HIS A 1 97 ? -12.219 -3.199 3.580 1.00 76.06 97 HIS A C 1
ATOM 690 O O . HIS A 1 97 ? -12.083 -3.628 2.436 1.00 76.06 97 HIS A O 1
ATOM 696 N N . ARG A 1 98 ? -11.377 -2.286 4.084 1.00 71.62 98 ARG A N 1
ATOM 697 C CA . ARG A 1 98 ? -10.192 -1.790 3.362 1.00 71.62 98 ARG A CA 1
ATOM 698 C C . ARG A 1 98 ? -9.171 -2.894 3.113 1.00 71.62 98 ARG A C 1
ATOM 700 O O . ARG A 1 98 ? -8.630 -2.956 2.015 1.00 71.62 98 ARG A O 1
ATOM 707 N N . ARG A 1 99 ? -8.934 -3.782 4.083 1.00 67.62 99 ARG A N 1
ATOM 708 C CA . ARG A 1 99 ? -8.083 -4.968 3.894 1.00 67.62 99 ARG A CA 1
ATOM 709 C C . ARG A 1 99 ? -8.656 -5.908 2.836 1.00 67.62 99 ARG A C 1
ATOM 711 O O . ARG A 1 99 ? -7.885 -6.427 2.042 1.00 67.62 99 ARG A O 1
ATOM 718 N N . TRP A 1 100 ? -9.978 -6.070 2.775 1.00 59.59 100 TRP A N 1
ATOM 719 C CA . TRP A 1 100 ? -10.636 -6.859 1.727 1.00 59.59 100 TRP A CA 1
ATOM 720 C C . TRP A 1 100 ? -10.559 -6.197 0.351 1.00 59.59 100 TRP A C 1
ATOM 722 O O . TRP A 1 100 ? -10.242 -6.870 -0.617 1.00 59.59 100 TRP A O 1
ATOM 732 N N . LYS A 1 101 ? -10.744 -4.878 0.245 1.00 52.50 101 LYS A N 1
ATOM 733 C CA . LYS A 1 101 ? -10.540 -4.157 -1.026 1.00 52.50 101 LYS A CA 1
ATOM 734 C C . LYS A 1 101 ? -9.079 -4.158 -1.475 1.00 52.50 101 LYS A C 1
ATOM 736 O O . LYS A 1 101 ? -8.801 -4.260 -2.660 1.00 52.50 101 LYS A O 1
ATOM 741 N N . ALA A 1 102 ? -8.140 -4.116 -0.534 1.00 48.59 102 ALA A N 1
ATOM 742 C CA . ALA A 1 102 ? -6.727 -4.348 -0.810 1.00 48.59 102 ALA A CA 1
ATOM 743 C C . ALA A 1 102 ? -6.404 -5.824 -1.120 1.00 48.59 102 ALA A C 1
ATOM 745 O O . ALA A 1 102 ? -5.288 -6.119 -1.528 1.00 48.59 102 ALA A O 1
ATOM 746 N N . ALA A 1 103 ? -7.339 -6.760 -0.947 1.00 44.38 103 ALA A N 1
ATOM 747 C CA . ALA A 1 103 ? -7.180 -8.141 -1.402 1.00 44.38 103 ALA A CA 1
ATOM 748 C C . ALA A 1 103 ? -7.555 -8.314 -2.888 1.00 44.38 103 ALA A C 1
ATOM 750 O O . ALA A 1 103 ? -7.172 -9.311 -3.489 1.00 44.38 103 ALA A O 1
ATOM 751 N N . ASP A 1 104 ? -8.213 -7.320 -3.498 1.00 47.72 104 ASP A N 1
ATOM 752 C CA . ASP A 1 104 ? -8.486 -7.244 -4.940 1.00 47.72 104 ASP A CA 1
ATOM 753 C C . ASP A 1 104 ? -7.368 -6.517 -5.715 1.00 47.72 104 ASP A C 1
ATOM 755 O O . ASP A 1 104 ? -7.625 -6.020 -6.810 1.00 47.72 104 ASP A O 1
ATOM 759 N N . CYS A 1 105 ? -6.138 -6.424 -5.173 1.00 52.72 105 CYS A N 1
ATOM 760 C CA . CYS A 1 105 ? -5.001 -5.747 -5.821 1.00 52.72 105 CYS A CA 1
ATOM 761 C C . CYS A 1 105 ? -4.608 -6.431 -7.136 1.00 52.72 105 CYS A C 1
ATOM 763 O O . CYS A 1 105 ? -3.603 -7.124 -7.210 1.00 52.72 105 CYS A O 1
ATOM 765 N N . ARG A 1 106 ? -5.380 -6.218 -8.196 1.00 64.31 106 ARG A N 1
ATOM 766 C CA . ARG A 1 106 ? -4.909 -6.393 -9.561 1.00 64.31 106 ARG A CA 1
ATOM 767 C C . ARG A 1 106 ? -3.866 -5.313 -9.778 1.00 64.31 106 ARG A C 1
ATOM 769 O O . ARG A 1 106 ? -4.222 -4.142 -9.854 1.00 64.31 106 ARG A O 1
ATOM 776 N N . VAL A 1 107 ? -2.603 -5.710 -9.816 1.00 70.25 107 VAL A N 1
ATOM 777 C CA . VAL A 1 107 ? -1.539 -4.815 -10.254 1.00 70.25 107 VAL A CA 1
ATOM 778 C C . VAL A 1 107 ? -1.531 -4.919 -11.763 1.00 70.25 107 VAL A C 1
ATOM 780 O O . VAL A 1 107 ? -1.232 -5.977 -12.325 1.00 70.25 107 VAL A O 1
ATOM 783 N N . ARG A 1 108 ? -1.935 -3.842 -12.427 1.00 77.94 108 ARG A N 1
ATOM 784 C CA . ARG A 1 108 ? -1.851 -3.817 -13.883 1.00 77.94 108 ARG A CA 1
ATOM 785 C C . ARG A 1 108 ? -0.385 -3.697 -14.274 1.00 77.94 108 ARG A C 1
ATOM 787 O O . ARG A 1 108 ? 0.358 -2.950 -13.641 1.00 77.94 108 ARG A O 1
ATOM 794 N N . THR A 1 109 ? 0.043 -4.381 -15.328 1.00 81.75 109 THR A N 1
ATOM 795 C CA . THR A 1 109 ? 1.425 -4.277 -15.831 1.00 81.75 109 THR A CA 1
ATOM 796 C C . THR A 1 109 ? 1.844 -2.837 -16.130 1.00 81.75 109 THR A C 1
ATOM 798 O O . THR A 1 109 ? 2.991 -2.465 -15.912 1.00 81.75 109 THR A O 1
ATOM 801 N N . GLU A 1 110 ? 0.895 -1.993 -16.537 1.00 80.31 110 GLU A N 1
ATOM 802 C CA . GLU A 1 110 ? 1.084 -0.555 -16.752 1.00 80.31 110 GLU A CA 1
ATOM 803 C C . GLU A 1 110 ? 1.418 0.248 -15.480 1.00 80.31 110 GLU A C 1
ATOM 805 O O . GLU A 1 110 ? 2.051 1.298 -15.586 1.00 80.31 110 GLU A O 1
ATOM 810 N N . GLU A 1 111 ? 1.037 -0.232 -14.291 1.00 81.94 111 GLU A N 1
ATOM 811 C CA . GLU A 1 111 ? 1.364 0.404 -13.002 1.00 81.94 111 GLU A CA 1
ATOM 812 C C . GLU A 1 111 ? 2.801 0.116 -12.555 1.00 81.94 111 GLU A C 1
ATOM 814 O O . GLU A 1 111 ? 3.352 0.853 -11.739 1.00 81.94 111 GLU A O 1
ATOM 819 N N . LEU A 1 112 ? 3.413 -0.941 -13.095 1.00 86.00 112 LEU A N 1
ATOM 820 C CA . LEU A 1 112 ? 4.810 -1.286 -12.836 1.00 86.00 112 LEU A CA 1
ATOM 821 C C . LEU A 1 112 ? 5.770 -0.422 -13.663 1.00 86.00 112 LEU A C 1
ATOM 823 O O . LEU A 1 112 ? 6.919 -0.231 -13.271 1.00 86.00 112 LEU A O 1
ATOM 827 N N . VAL A 1 113 ? 5.297 0.129 -14.785 1.00 86.75 113 VAL A N 1
ATOM 828 C CA . VAL A 1 113 ? 6.106 0.957 -15.684 1.00 86.75 113 VAL A CA 1
ATOM 829 C C . VAL A 1 113 ? 6.445 2.299 -15.032 1.00 86.75 113 VAL A C 1
ATOM 831 O O . VAL A 1 113 ? 5.564 3.076 -14.657 1.00 86.75 113 VAL A O 1
ATOM 834 N N . GLY A 1 114 ? 7.737 2.607 -14.965 1.00 84.81 114 GLY A N 1
ATOM 835 C CA . GLY A 1 114 ? 8.291 3.797 -14.322 1.00 84.81 114 GLY A CA 1
ATOM 836 C C . GLY A 1 114 ? 8.729 3.588 -12.877 1.00 84.81 114 GLY A C 1
ATOM 837 O O . GLY A 1 114 ? 9.277 4.514 -12.282 1.00 84.81 114 GLY A O 1
ATOM 838 N N . LEU A 1 115 ? 8.521 2.396 -12.318 1.00 87.06 115 LEU A N 1
ATOM 839 C CA . LEU A 1 115 ? 9.088 2.010 -11.031 1.00 87.06 115 LEU A CA 1
ATOM 840 C C . LEU A 1 115 ? 10.472 1.399 -11.221 1.00 87.06 115 LEU A C 1
ATOM 842 O O . LEU A 1 115 ? 10.775 0.849 -12.280 1.00 87.06 115 LEU A O 1
ATOM 846 N N . THR A 1 116 ? 11.301 1.449 -10.179 1.00 89.50 116 THR A N 1
ATOM 847 C CA . THR A 1 116 ? 12.541 0.667 -10.194 1.00 89.50 116 THR A CA 1
ATOM 848 C C . THR A 1 116 ? 12.224 -0.824 -10.126 1.00 89.50 116 THR A C 1
ATOM 850 O O . THR A 1 116 ? 11.204 -1.215 -9.548 1.00 89.50 116 THR A O 1
ATOM 853 N N . VAL A 1 117 ? 13.112 -1.675 -10.644 1.00 88.56 117 VAL A N 1
ATOM 854 C CA . VAL A 1 117 ? 12.975 -3.141 -10.555 1.00 88.56 117 VAL A CA 1
ATOM 855 C C . VAL A 1 117 ? 12.732 -3.573 -9.108 1.00 88.56 117 VAL A C 1
ATOM 857 O O . VAL A 1 117 ? 11.821 -4.349 -8.831 1.00 88.56 117 VAL A O 1
ATOM 860 N N . THR A 1 118 ? 13.461 -2.986 -8.156 1.00 86.62 118 THR A N 1
ATOM 861 C CA . THR A 1 118 ? 13.287 -3.272 -6.723 1.00 86.62 118 THR A CA 1
ATOM 862 C C . THR A 1 118 ? 11.881 -2.923 -6.221 1.00 86.62 118 THR A C 1
ATOM 864 O O . THR A 1 118 ? 11.276 -3.684 -5.462 1.00 86.62 118 THR A O 1
ATOM 867 N N . GLN A 1 119 ? 11.335 -1.779 -6.639 1.00 85.31 119 GLN A N 1
ATOM 868 C CA . GLN A 1 119 ? 9.988 -1.351 -6.254 1.00 85.31 119 GLN A CA 1
ATOM 869 C C . GLN A 1 119 ? 8.910 -2.226 -6.900 1.00 85.31 119 GLN A C 1
ATOM 871 O O . GLN A 1 119 ? 7.985 -2.649 -6.206 1.00 85.31 119 GLN A O 1
ATOM 876 N N . ALA A 1 120 ? 9.045 -2.532 -8.193 1.00 87.00 120 ALA A N 1
ATOM 877 C CA . ALA A 1 120 ? 8.126 -3.395 -8.928 1.00 87.00 120 ALA A CA 1
ATOM 878 C C . ALA A 1 120 ? 8.095 -4.814 -8.333 1.00 87.00 120 ALA A C 1
ATOM 880 O O . ALA A 1 120 ? 7.026 -5.323 -7.988 1.00 87.00 120 ALA A O 1
ATOM 881 N N . SER A 1 121 ? 9.264 -5.414 -8.097 1.00 84.75 121 SER A N 1
ATOM 882 C CA . SER A 1 121 ? 9.392 -6.723 -7.446 1.00 84.75 121 SER A CA 1
ATOM 883 C C . SER A 1 121 ? 8.869 -6.713 -6.007 1.00 84.75 121 SER A C 1
ATOM 885 O O . SER A 1 121 ? 8.247 -7.679 -5.561 1.00 84.75 121 SER A O 1
ATOM 887 N N . GLY A 1 122 ? 9.060 -5.610 -5.278 1.00 81.06 122 GLY A N 1
ATOM 888 C CA . GLY A 1 122 ? 8.497 -5.418 -3.942 1.00 81.06 122 GLY A CA 1
ATOM 889 C C . GLY A 1 122 ? 6.966 -5.334 -3.931 1.00 81.06 122 GLY A C 1
ATOM 890 O O . GLY A 1 122 ? 6.337 -5.893 -3.031 1.00 81.06 122 GLY A O 1
ATOM 891 N N . LEU A 1 123 ? 6.359 -4.684 -4.931 1.00 80.38 123 LEU A N 1
ATOM 892 C CA . LEU A 1 123 ? 4.901 -4.613 -5.087 1.00 80.38 123 LEU A CA 1
ATOM 893 C C . LEU A 1 123 ? 4.284 -5.971 -5.426 1.00 80.38 123 LEU A C 1
ATOM 895 O O . LEU A 1 123 ? 3.224 -6.302 -4.895 1.00 80.38 123 LEU A O 1
ATOM 899 N N . LEU A 1 124 ? 4.953 -6.754 -6.273 1.00 77.75 124 LEU A N 1
ATOM 900 C CA . LEU A 1 124 ? 4.512 -8.100 -6.645 1.00 77.75 124 LEU A CA 1
ATOM 901 C C . LEU A 1 124 ? 4.804 -9.155 -5.569 1.00 77.75 124 LEU A C 1
ATOM 903 O O . LEU A 1 124 ? 4.225 -10.236 -5.605 1.00 77.75 124 LEU A O 1
ATOM 907 N N . GLY A 1 125 ? 5.662 -8.841 -4.596 1.00 74.38 125 GLY A N 1
ATOM 908 C CA . GLY A 1 125 ? 5.948 -9.699 -3.446 1.00 74.38 125 GLY A CA 1
ATOM 909 C C . GLY A 1 125 ? 7.171 -10.609 -3.592 1.00 74.38 125 GLY A C 1
ATOM 910 O O . GLY A 1 125 ? 7.481 -11.316 -2.632 1.00 74.38 125 GLY A O 1
ATOM 911 N N . PHE A 1 126 ? 7.903 -10.559 -4.711 1.00 76.31 126 PHE A N 1
ATOM 912 C CA . PHE A 1 126 ? 9.107 -11.374 -4.957 1.00 76.31 126 PHE A CA 1
ATOM 913 C C . PHE A 1 126 ? 10.180 -11.181 -3.878 1.00 76.31 126 PHE A C 1
ATOM 915 O O . PHE A 1 126 ? 10.618 -12.142 -3.252 1.00 76.31 126 PHE A O 1
ATOM 922 N N . ALA A 1 127 ? 10.497 -9.930 -3.527 1.00 68.88 127 ALA A N 1
ATOM 923 C CA . ALA A 1 127 ? 11.526 -9.606 -2.529 1.00 68.88 127 ALA A CA 1
ATOM 924 C C . ALA A 1 127 ? 11.246 -10.158 -1.113 1.00 68.88 127 ALA A C 1
ATOM 926 O O . ALA A 1 127 ? 12.134 -10.181 -0.264 1.00 68.88 127 ALA A O 1
ATOM 927 N N . ALA A 1 128 ? 10.007 -10.570 -0.829 1.00 65.94 128 ALA A N 1
ATOM 928 C CA . ALA A 1 128 ? 9.600 -11.111 0.464 1.00 65.94 128 ALA A CA 1
ATOM 929 C C . ALA A 1 128 ? 9.253 -12.610 0.409 1.00 65.94 128 ALA A C 1
ATOM 931 O O . ALA A 1 128 ? 8.702 -13.117 1.390 1.00 65.94 128 ALA A O 1
ATOM 932 N N . GLY A 1 129 ? 9.507 -13.293 -0.718 1.00 63.19 129 GLY A N 1
ATOM 933 C CA . GLY A 1 129 ? 9.063 -14.674 -0.949 1.00 63.19 129 GLY A CA 1
ATOM 934 C C . GLY A 1 129 ? 7.536 -14.813 -0.948 1.00 63.19 129 GLY A C 1
ATOM 935 O O . GLY A 1 129 ? 6.996 -15.823 -0.508 1.00 63.19 129 GLY A O 1
ATOM 936 N N . ARG A 1 130 ? 6.828 -13.752 -1.355 1.00 64.19 130 ARG A N 1
ATOM 937 C CA . ARG A 1 130 ? 5.356 -13.638 -1.377 1.00 64.19 130 ARG A CA 1
ATOM 938 C C . ARG A 1 130 ? 4.833 -13.435 -2.795 1.00 64.19 130 ARG A C 1
ATOM 940 O O . ARG A 1 130 ? 3.827 -12.754 -2.987 1.00 64.19 130 ARG A O 1
ATOM 947 N N . GLN A 1 131 ? 5.564 -13.952 -3.774 1.00 70.81 131 GLN A N 1
ATOM 948 C CA . GLN A 1 131 ? 5.183 -13.867 -5.174 1.00 70.81 131 GLN A CA 1
ATOM 949 C C . GLN A 1 131 ? 3.831 -14.553 -5.438 1.00 70.81 131 GLN A C 1
ATOM 951 O O . GLN A 1 131 ? 3.412 -15.411 -4.655 1.00 70.81 131 GLN A O 1
ATOM 956 N N . PRO A 1 132 ? 3.130 -14.191 -6.524 1.00 67.81 132 PRO A N 1
ATOM 957 C CA . PRO A 1 132 ? 1.925 -14.906 -6.932 1.00 67.81 132 PRO A CA 1
ATOM 958 C C . PRO A 1 132 ? 2.252 -16.379 -7.262 1.00 67.81 132 PRO A C 1
ATOM 960 O O . PRO A 1 132 ? 3.323 -16.654 -7.805 1.00 67.81 132 PRO A O 1
ATOM 963 N N . ASP A 1 133 ? 1.351 -17.327 -6.956 1.00 63.59 133 ASP A N 1
ATOM 964 C CA . ASP A 1 133 ? 1.579 -18.753 -7.270 1.00 63.59 133 ASP A CA 1
ATOM 965 C C . ASP A 1 133 ? 1.806 -18.926 -8.761 1.00 63.59 133 ASP A C 1
ATOM 967 O O . ASP A 1 133 ? 1.078 -18.387 -9.597 1.00 63.59 133 ASP A O 1
ATOM 971 N N . GLY A 1 134 ? 2.807 -19.743 -9.072 1.00 67.50 134 GLY A N 1
ATOM 972 C CA . GLY A 1 134 ? 3.145 -20.055 -10.447 1.00 67.50 134 GLY A CA 1
ATOM 973 C C . GLY A 1 134 ? 3.786 -18.888 -11.183 1.00 67.50 134 GLY A C 1
ATOM 974 O O . GLY A 1 134 ? 3.791 -18.924 -12.398 1.00 67.50 134 GLY A O 1
ATOM 975 N N . LEU A 1 135 ? 4.328 -17.876 -10.500 1.00 73.75 135 LEU A N 1
ATOM 976 C CA . LEU A 1 135 ? 5.222 -16.894 -11.113 1.00 73.75 135 LEU A CA 1
ATOM 977 C C . LEU A 1 135 ? 6.613 -16.995 -10.484 1.00 73.75 135 LEU A C 1
ATOM 979 O O . LEU A 1 135 ? 6.774 -16.986 -9.261 1.00 73.75 135 LEU A O 1
ATOM 983 N N . ARG A 1 136 ? 7.626 -17.139 -11.335 1.00 81.06 136 ARG A N 1
ATOM 984 C CA . ARG A 1 136 ? 9.046 -17.064 -10.970 1.00 81.06 136 ARG A CA 1
ATOM 985 C C . ARG A 1 136 ? 9.500 -15.610 -10.921 1.00 81.06 136 ARG A C 1
ATOM 987 O O . ARG A 1 136 ? 8.780 -14.732 -11.396 1.00 81.06 136 ARG A O 1
ATOM 994 N N . ASP A 1 137 ? 10.673 -15.385 -10.331 1.00 81.94 137 ASP A N 1
ATOM 995 C CA . ASP A 1 137 ? 11.302 -14.065 -10.328 1.00 81.94 137 ASP A CA 1
ATOM 996 C C . ASP A 1 137 ? 11.329 -13.479 -11.746 1.00 81.94 137 ASP A C 1
ATOM 998 O O . ASP A 1 137 ? 11.543 -14.226 -12.709 1.00 81.94 137 ASP A O 1
ATOM 1002 N N . PRO A 1 138 ? 11.068 -12.167 -11.881 1.00 85.44 138 PRO A N 1
ATOM 1003 C CA . PRO A 1 138 ? 10.953 -11.548 -13.183 1.00 85.44 138 PRO A CA 1
ATOM 1004 C C . PRO A 1 138 ? 12.276 -11.621 -13.934 1.00 85.44 138 PRO A C 1
ATOM 1006 O O . PRO A 1 138 ? 13.322 -11.232 -13.416 1.00 85.44 138 PRO A O 1
ATOM 1009 N N . GLU A 1 139 ? 12.210 -12.068 -15.181 1.00 89.75 139 GLU A N 1
ATOM 1010 C CA . GLU A 1 139 ? 13.336 -11.978 -16.097 1.00 89.75 139 GLU A CA 1
ATOM 1011 C C . GLU A 1 139 ? 13.507 -10.522 -16.540 1.00 89.75 139 GLU A C 1
ATOM 1013 O O . GLU A 1 139 ? 12.528 -9.829 -16.824 1.00 89.75 139 GLU A O 1
ATOM 1018 N N . LEU A 1 140 ? 14.746 -10.037 -16.572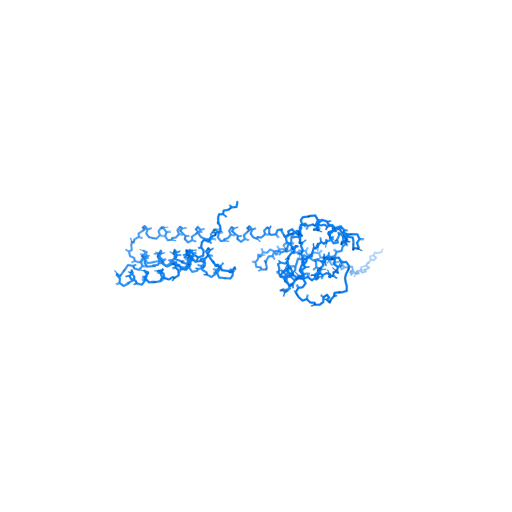 1.00 91.19 140 LEU A N 1
ATOM 1019 C CA . LEU A 1 140 ? 15.053 -8.658 -16.938 1.00 91.19 140 LEU A CA 1
ATOM 1020 C C . LEU A 1 140 ? 15.602 -8.620 -18.362 1.00 91.19 140 LEU A C 1
ATOM 1022 O O . LEU A 1 140 ? 16.495 -9.387 -18.709 1.00 91.19 140 LEU A O 1
ATOM 1026 N N . VAL A 1 141 ? 15.082 -7.710 -19.181 1.00 90.38 141 VAL A N 1
ATOM 1027 C CA . VAL A 1 141 ? 15.508 -7.511 -20.570 1.00 90.38 141 VAL A CA 1
ATOM 1028 C C . VAL A 1 141 ? 15.696 -6.022 -20.819 1.00 90.38 141 VAL A C 1
ATOM 1030 O O . VAL A 1 141 ? 14.795 -5.233 -20.557 1.00 90.38 141 VAL A O 1
ATOM 1033 N N . ALA A 1 142 ? 16.843 -5.615 -21.359 1.00 89.56 142 ALA A N 1
ATOM 1034 C CA . ALA A 1 142 ? 17.077 -4.214 -21.702 1.00 89.56 142 ALA A CA 1
ATOM 1035 C C . ALA A 1 142 ? 16.148 -3.764 -22.850 1.00 89.56 142 ALA A C 1
ATOM 1037 O O . ALA A 1 142 ? 16.183 -4.329 -23.951 1.00 89.56 142 ALA A O 1
ATOM 1038 N N . VAL A 1 143 ? 15.302 -2.762 -22.583 1.00 85.69 143 VAL A N 1
ATOM 1039 C CA . VAL A 1 143 ? 14.371 -2.161 -23.553 1.00 85.69 143 VAL A CA 1
ATOM 1040 C C . VAL A 1 143 ? 14.365 -0.633 -23.387 1.00 85.69 143 VAL A C 1
ATOM 1042 O O . VAL A 1 143 ? 13.852 -0.151 -22.369 1.00 85.69 143 VAL A O 1
ATOM 1045 N N . PRO A 1 144 ? 14.873 0.136 -24.375 1.00 79.44 144 PRO A N 1
ATOM 1046 C CA . PRO A 1 144 ? 15.358 -0.323 -25.685 1.00 79.44 144 PRO A CA 1
ATOM 1047 C C . PRO A 1 144 ? 16.640 -1.163 -25.570 1.00 79.44 144 PRO A C 1
ATOM 1049 O O . PRO A 1 144 ? 17.298 -1.137 -24.531 1.00 79.44 144 PRO A O 1
ATOM 1052 N N . ALA A 1 145 ? 16.987 -1.932 -26.612 1.00 78.44 145 ALA A N 1
ATOM 1053 C CA . ALA A 1 145 ? 18.245 -2.695 -26.615 1.00 78.44 145 ALA A CA 1
ATOM 1054 C C . ALA A 1 145 ? 19.436 -1.779 -26.312 1.00 78.44 145 ALA A C 1
ATOM 1056 O O . ALA A 1 145 ? 19.794 -0.912 -27.108 1.00 78.44 145 ALA A O 1
ATOM 1057 N N . ALA A 1 146 ? 20.046 -2.017 -25.163 1.00 79.38 146 ALA A N 1
ATOM 1058 C CA . ALA A 1 146 ? 21.230 -1.339 -24.689 1.00 79.38 146 ALA A CA 1
ATOM 1059 C C . ALA A 1 146 ? 22.063 -2.345 -23.900 1.00 79.38 146 ALA A C 1
ATOM 1061 O O . ALA A 1 146 ? 21.533 -3.307 -23.336 1.00 79.38 146 ALA A O 1
ATOM 1062 N N . GLU A 1 147 ? 23.369 -2.122 -23.870 1.00 82.25 147 GLU A N 1
ATOM 1063 C CA . GLU A 1 147 ? 24.256 -2.856 -22.982 1.00 82.25 147 GLU A CA 1
ATOM 1064 C C . GLU A 1 147 ? 24.076 -2.272 -21.578 1.00 82.25 147 GLU A C 1
ATOM 1066 O O . GLU A 1 147 ? 24.444 -1.129 -21.314 1.00 82.25 147 GLU A O 1
ATOM 1071 N N . LEU A 1 148 ? 23.387 -3.022 -20.719 1.00 84.19 148 LEU A N 1
ATOM 1072 C CA . LEU A 1 148 ? 22.958 -2.586 -19.396 1.00 84.19 148 LEU A CA 1
ATOM 1073 C C . LEU A 1 148 ? 23.313 -3.672 -18.388 1.00 84.19 148 LEU A C 1
ATOM 1075 O O . LEU A 1 148 ? 23.067 -4.855 -18.641 1.00 84.19 148 LEU A O 1
ATOM 1079 N N . ASP A 1 149 ? 23.855 -3.279 -17.240 1.00 85.69 149 ASP A N 1
ATOM 1080 C CA . ASP A 1 149 ? 24.036 -4.210 -16.135 1.00 85.69 149 ASP A CA 1
ATOM 1081 C C . ASP A 1 149 ? 22.673 -4.505 -15.497 1.00 85.69 149 ASP A C 1
ATOM 1083 O O . ASP A 1 149 ? 22.157 -3.748 -14.678 1.00 85.69 149 ASP A O 1
ATOM 1087 N N . LEU A 1 150 ? 22.069 -5.626 -15.892 1.00 86.00 150 LEU A N 1
ATOM 1088 C CA . LEU A 1 150 ? 20.754 -6.059 -15.411 1.00 86.00 150 LEU A CA 1
ATOM 1089 C C . LEU A 1 150 ? 20.739 -6.401 -13.914 1.00 86.00 150 LEU A C 1
ATOM 1091 O O . LEU A 1 150 ? 19.663 -6.592 -13.351 1.00 86.00 150 LEU A O 1
ATOM 1095 N N . SER A 1 151 ? 21.900 -6.480 -13.258 1.00 84.00 151 SER A N 1
ATOM 1096 C CA . SER A 1 151 ? 21.970 -6.659 -11.808 1.00 84.00 151 SER A CA 1
ATOM 1097 C C . SER A 1 151 ? 21.723 -5.358 -11.031 1.00 84.00 151 SER A C 1
ATOM 1099 O O . SER A 1 151 ? 21.513 -5.400 -9.814 1.00 84.00 151 SER A O 1
ATOM 1101 N N . GLU A 1 152 ? 21.687 -4.208 -11.714 1.00 82.75 152 GLU A N 1
ATOM 1102 C CA . GLU A 1 152 ? 21.474 -2.915 -11.077 1.00 82.75 152 GLU A CA 1
ATOM 1103 C C . GLU A 1 152 ? 20.044 -2.766 -10.510 1.00 82.75 152 GLU A C 1
ATOM 1105 O O . GLU A 1 152 ? 19.046 -2.788 -11.237 1.00 82.75 152 GLU A O 1
ATOM 1110 N N . PRO A 1 153 ? 19.891 -2.518 -9.197 1.00 74.88 153 PRO A N 1
ATOM 1111 C CA . PRO A 1 153 ? 18.574 -2.371 -8.574 1.00 74.88 153 PRO A CA 1
ATOM 1112 C C . PRO A 1 153 ? 17.873 -1.047 -8.929 1.00 74.88 153 PRO A C 1
ATOM 1114 O O . PRO A 1 153 ? 16.675 -0.895 -8.653 1.00 74.88 153 PRO A O 1
ATOM 1117 N N . SER A 1 154 ? 18.623 -0.092 -9.490 1.00 84.75 154 SER A N 1
ATOM 1118 C CA . SER A 1 154 ? 18.203 1.248 -9.923 1.00 84.75 154 SER A CA 1
ATOM 1119 C C . SER A 1 154 ? 17.493 1.269 -11.271 1.00 84.75 154 SER A C 1
ATOM 1121 O O . SER A 1 154 ? 16.865 2.282 -11.585 1.00 84.75 154 SER A O 1
ATOM 1123 N N . LEU A 1 155 ? 17.557 0.181 -12.043 1.00 88.19 155 LEU A N 1
ATOM 1124 C CA . LEU A 1 155 ? 16.935 0.125 -13.360 1.00 88.19 155 LEU A CA 1
ATOM 1125 C C . LEU A 1 155 ? 15.431 0.371 -13.275 1.00 88.19 155 LEU A C 1
ATOM 1127 O O . LEU A 1 155 ? 14.754 -0.113 -12.364 1.00 88.19 155 LEU A O 1
ATOM 1131 N N . ILE A 1 156 ? 14.910 1.123 -14.239 1.00 90.06 156 ILE A N 1
ATOM 1132 C CA . ILE A 1 156 ? 13.496 1.467 -14.334 1.00 90.06 156 ILE A CA 1
ATOM 1133 C C . ILE A 1 156 ? 12.801 0.479 -15.260 1.00 90.06 156 ILE A C 1
ATOM 1135 O O . ILE A 1 156 ? 13.244 0.250 -16.382 1.00 90.06 156 ILE A O 1
ATOM 1139 N N . VAL A 1 157 ? 11.668 -0.058 -14.815 1.00 91.12 157 VAL A N 1
ATOM 1140 C CA . VAL A 1 157 ? 10.793 -0.896 -15.635 1.00 91.12 157 VAL A CA 1
ATOM 1141 C C . VAL A 1 157 ? 10.129 -0.031 -16.711 1.00 91.12 157 VAL A C 1
ATOM 1143 O O . VAL A 1 157 ? 9.369 0.887 -16.407 1.00 91.12 157 VAL A O 1
ATOM 1146 N N . THR A 1 158 ? 10.398 -0.311 -17.983 1.00 90.25 158 THR A N 1
ATOM 1147 C CA . THR A 1 158 ? 9.845 0.395 -19.151 1.00 90.25 158 THR A CA 1
ATOM 1148 C C . THR A 1 158 ? 8.614 -0.289 -19.729 1.00 90.25 158 THR A C 1
ATOM 1150 O O . THR A 1 158 ? 7.745 0.374 -20.298 1.00 90.25 158 THR A O 1
ATOM 1153 N N . SER A 1 159 ? 8.531 -1.609 -19.587 1.00 89.12 159 SER A N 1
ATOM 1154 C CA . SER A 1 159 ? 7.461 -2.448 -20.129 1.00 89.12 159 SER A CA 1
ATOM 1155 C C . SER A 1 159 ? 7.402 -3.779 -19.385 1.00 89.12 159 SER A C 1
ATOM 1157 O O . SER A 1 159 ? 8.374 -4.181 -18.748 1.00 89.12 159 SER A O 1
ATOM 1159 N N . VAL A 1 160 ? 6.254 -4.458 -19.434 1.00 89.94 160 VAL A N 1
ATOM 1160 C CA . VAL A 1 160 ? 6.076 -5.748 -18.754 1.00 89.94 160 VAL A CA 1
ATOM 1161 C C . VAL A 1 160 ? 5.234 -6.682 -19.611 1.00 89.94 160 VAL A C 1
ATOM 1163 O O . VAL A 1 160 ? 4.171 -6.290 -20.102 1.00 89.94 160 VAL A O 1
ATOM 1166 N N . VAL A 1 161 ? 5.680 -7.926 -19.760 1.00 89.69 161 VAL A N 1
ATOM 1167 C CA . VAL A 1 161 ? 4.916 -9.002 -20.407 1.00 89.69 161 VAL A CA 1
ATOM 1168 C C . VAL A 1 161 ? 4.776 -10.193 -19.472 1.00 89.69 161 VAL A C 1
ATOM 1170 O O . VAL A 1 161 ? 5.662 -10.480 -18.668 1.00 89.69 161 VAL A O 1
ATOM 1173 N N . VAL A 1 162 ? 3.637 -10.870 -19.577 1.00 85.19 162 VAL A N 1
ATOM 1174 C CA . VAL A 1 162 ? 3.402 -12.168 -18.944 1.00 85.19 162 VAL A CA 1
ATOM 1175 C C . VAL A 1 162 ? 3.442 -13.225 -20.039 1.00 85.19 162 VAL A C 1
ATOM 1177 O O . VAL A 1 162 ? 2.789 -13.057 -21.077 1.00 85.19 162 VAL A O 1
ATOM 1180 N N . ASP A 1 163 ? 4.192 -14.301 -19.809 1.00 81.44 163 ASP A N 1
ATOM 1181 C CA . ASP A 1 163 ? 4.180 -15.467 -20.686 1.00 81.44 163 ASP A CA 1
ATOM 1182 C C . ASP A 1 163 ? 2.872 -16.254 -20.466 1.00 81.44 163 ASP A C 1
ATOM 1184 O O . ASP A 1 163 ? 2.628 -16.747 -19.365 1.00 81.44 163 ASP A O 1
ATOM 1188 N N . PRO A 1 164 ? 1.993 -16.387 -21.477 1.00 66.69 164 PRO A N 1
ATOM 1189 C CA . PRO A 1 164 ? 0.759 -17.156 -21.336 1.00 66.69 164 PRO A CA 1
ATOM 1190 C C . PRO A 1 164 ? 0.999 -18.671 -21.252 1.00 66.69 164 PRO A C 1
ATOM 1192 O O . PRO A 1 164 ? 0.093 -19.408 -20.864 1.00 66.69 164 PRO A O 1
ATOM 1195 N N . THR A 1 165 ? 2.182 -19.146 -21.648 1.00 70.31 165 THR A N 1
ATOM 1196 C CA . THR A 1 165 ? 2.539 -20.570 -21.705 1.00 70.31 165 THR A CA 1
ATOM 1197 C C . THR A 1 165 ? 3.369 -21.037 -20.513 1.00 70.31 165 THR A C 1
ATOM 1199 O O . THR A 1 165 ? 3.521 -22.245 -20.315 1.00 70.31 165 THR A O 1
ATOM 1202 N N . GLY A 1 166 ? 3.863 -20.108 -19.691 1.00 68.31 166 GLY A N 1
ATOM 1203 C CA . GLY A 1 166 ? 4.828 -20.397 -18.643 1.00 68.31 166 GLY A CA 1
ATOM 1204 C C . GLY A 1 166 ? 4.646 -19.557 -17.376 1.00 68.31 166 GLY A C 1
ATOM 1205 O O . GLY A 1 166 ? 3.980 -18.525 -17.380 1.00 68.31 166 GLY A O 1
ATOM 1206 N N . PRO A 1 167 ? 5.257 -19.982 -16.258 1.00 72.00 167 PRO A N 1
ATOM 1207 C CA . PRO A 1 167 ? 5.211 -19.280 -14.981 1.00 72.00 167 PRO A CA 1
ATOM 1208 C C . PRO A 1 167 ? 6.169 -18.075 -14.939 1.00 72.00 167 PRO A C 1
ATOM 1210 O O . PRO A 1 167 ? 6.914 -17.912 -13.970 1.00 72.00 167 PRO A O 1
ATOM 1213 N N . ALA A 1 168 ? 6.231 -17.275 -16.006 1.00 81.19 168 ALA A N 1
ATOM 1214 C CA . ALA A 1 168 ? 7.256 -16.252 -16.194 1.00 81.19 168 ALA A CA 1
ATOM 1215 C C . ALA A 1 168 ? 6.658 -14.858 -16.429 1.00 81.19 168 ALA A C 1
ATOM 1217 O O . ALA A 1 168 ? 5.690 -14.668 -17.170 1.00 81.19 168 ALA A O 1
ATOM 1218 N N . LEU A 1 169 ? 7.276 -13.879 -15.773 1.00 87.06 169 LEU A N 1
ATOM 1219 C CA . LEU A 1 169 ? 7.055 -12.452 -15.958 1.00 87.06 169 LEU A CA 1
ATOM 1220 C C . LEU A 1 169 ? 8.353 -11.861 -16.492 1.00 87.06 169 LEU A C 1
ATOM 1222 O O . LEU A 1 169 ? 9.414 -12.168 -15.952 1.00 87.06 169 LEU A O 1
ATOM 1226 N N . THR A 1 170 ? 8.279 -10.983 -17.483 1.00 90.75 170 THR A N 1
ATOM 1227 C CA . THR A 1 170 ? 9.472 -10.311 -18.003 1.00 90.75 170 THR A CA 1
ATOM 1228 C C . THR A 1 170 ? 9.320 -8.805 -17.893 1.00 90.75 170 THR A C 1
ATOM 1230 O O . THR A 1 170 ? 8.308 -8.233 -18.309 1.00 90.75 170 THR A O 1
ATOM 1233 N N . PHE A 1 171 ? 10.341 -8.158 -17.337 1.00 92.06 171 PHE A N 1
ATOM 1234 C CA . PHE A 1 171 ? 10.470 -6.711 -17.268 1.00 92.06 171 PHE A CA 1
ATOM 1235 C C . PHE A 1 171 ? 11.409 -6.218 -18.360 1.00 92.06 171 PHE A C 1
ATOM 1237 O O . PHE A 1 171 ? 12.589 -6.559 -18.390 1.00 92.06 171 PHE A O 1
ATOM 1244 N N . GLY A 1 172 ? 10.885 -5.355 -19.222 1.00 90.69 172 GLY A N 1
ATOM 1245 C CA . GLY A 1 172 ? 11.703 -4.451 -20.011 1.00 90.69 172 GLY A CA 1
ATOM 1246 C C . GLY A 1 172 ? 12.267 -3.386 -19.082 1.00 90.69 172 GLY A C 1
ATOM 1247 O O . GLY A 1 172 ? 11.502 -2.788 -18.324 1.00 90.69 172 GLY A O 1
ATOM 1248 N N . VAL A 1 173 ? 13.577 -3.165 -19.104 1.00 91.75 173 VAL A N 1
ATOM 1249 C CA . VAL A 1 173 ? 14.266 -2.244 -18.194 1.00 91.75 173 VAL A CA 1
ATOM 1250 C C . VAL A 1 173 ? 15.195 -1.287 -18.932 1.00 91.75 173 VAL A C 1
ATOM 1252 O O . VAL A 1 173 ? 15.727 -1.620 -19.989 1.00 91.75 173 VAL A O 1
ATOM 1255 N N . ALA A 1 174 ? 15.397 -0.101 -18.365 1.00 90.19 174 ALA A N 1
ATOM 1256 C CA . ALA A 1 174 ? 16.338 0.901 -18.855 1.00 90.19 174 ALA A CA 1
ATOM 1257 C C . ALA A 1 174 ? 16.960 1.693 -17.695 1.00 90.19 174 ALA A C 1
ATOM 1259 O O . ALA A 1 174 ? 16.424 1.704 -16.583 1.00 90.19 174 ALA A O 1
ATOM 1260 N N . ASP A 1 175 ? 18.067 2.385 -17.967 1.00 86.50 175 ASP A N 1
ATOM 1261 C CA . ASP A 1 175 ? 18.631 3.369 -17.040 1.00 86.50 175 ASP A CA 1
ATOM 1262 C C . ASP A 1 175 ? 17.635 4.529 -16.824 1.00 86.50 175 ASP A C 1
ATOM 1264 O O . ASP A 1 175 ? 16.925 4.965 -17.736 1.00 86.50 175 ASP A O 1
ATOM 1268 N N . GLY A 1 176 ? 17.548 5.010 -15.586 1.00 73.62 176 GLY A N 1
ATOM 1269 C CA . GLY A 1 176 ? 16.652 6.089 -15.192 1.00 73.62 176 GLY A CA 1
ATOM 1270 C C . GLY A 1 176 ? 17.102 7.481 -15.626 1.00 73.62 176 GLY A C 1
ATOM 1271 O O . GLY A 1 176 ? 16.288 8.412 -15.619 1.00 73.62 176 GLY A O 1
ATOM 1272 N N . ALA A 1 177 ? 18.363 7.651 -16.027 1.00 63.34 177 ALA A N 1
ATOM 1273 C CA . ALA A 1 177 ? 18.873 8.923 -16.522 1.00 63.34 177 ALA A CA 1
ATOM 1274 C C . ALA A 1 177 ? 18.231 9.300 -17.876 1.00 63.34 177 ALA A C 1
ATOM 1276 O O . ALA A 1 177 ? 18.558 8.755 -18.923 1.00 63.34 177 ALA A O 1
ATOM 1277 N N . GLY A 1 178 ? 17.310 10.272 -17.866 1.00 57.78 178 GLY A N 1
ATOM 1278 C CA . GLY A 1 178 ? 16.734 10.852 -19.092 1.00 57.78 178 GLY A CA 1
ATOM 1279 C C . GLY A 1 178 ? 15.553 10.085 -19.700 1.00 57.78 178 GLY A C 1
ATOM 1280 O O . GLY A 1 178 ? 15.113 10.407 -20.804 1.00 57.78 178 GLY A O 1
ATOM 1281 N N . LEU A 1 179 ? 15.000 9.105 -18.984 1.00 67.00 179 LEU A N 1
ATOM 1282 C CA . LEU A 1 179 ? 13.921 8.263 -19.489 1.00 67.00 179 LEU A CA 1
ATOM 1283 C C . LEU A 1 179 ? 12.574 9.014 -19.546 1.00 67.00 179 LEU A C 1
ATOM 1285 O O . LEU A 1 179 ? 11.822 9.101 -18.572 1.00 67.00 179 LEU A O 1
ATOM 1289 N N . ALA A 1 180 ? 12.226 9.538 -20.722 1.00 66.94 180 ALA A N 1
ATOM 1290 C CA . ALA A 1 180 ? 10.917 10.134 -20.972 1.00 66.94 180 ALA A CA 1
ATOM 1291 C C . ALA A 1 180 ? 9.853 9.043 -21.212 1.00 66.94 180 ALA A C 1
ATOM 1293 O O . ALA A 1 180 ? 9.561 8.661 -22.344 1.00 66.94 180 ALA A O 1
ATOM 1294 N N . LEU A 1 181 ? 9.218 8.555 -20.141 1.00 70.56 181 LEU A N 1
ATOM 1295 C CA . LEU A 1 181 ? 8.123 7.570 -20.198 1.00 70.56 181 LEU A CA 1
ATOM 1296 C C . LEU A 1 181 ? 6.780 8.193 -20.625 1.00 70.56 181 LEU A C 1
ATOM 1298 O O . LEU A 1 181 ? 5.759 8.045 -19.943 1.00 70.56 181 LEU A O 1
ATOM 1302 N N . GLY A 1 182 ? 6.767 8.898 -21.757 1.00 77.31 182 GLY A N 1
ATOM 1303 C CA . GLY A 1 182 ? 5.543 9.384 -22.393 1.00 77.31 182 GLY A CA 1
ATOM 1304 C C . GLY A 1 182 ? 4.666 8.233 -22.900 1.00 77.31 182 GLY A C 1
ATOM 1305 O O . GLY A 1 182 ? 5.135 7.118 -23.115 1.00 77.31 182 GLY A O 1
ATOM 1306 N N . ARG A 1 183 ? 3.372 8.493 -23.124 1.00 77.50 183 ARG A N 1
ATOM 1307 C CA . ARG A 1 183 ? 2.408 7.452 -23.535 1.00 77.50 183 ARG A CA 1
ATOM 1308 C C . ARG A 1 183 ? 2.800 6.743 -24.840 1.00 77.50 183 ARG A C 1
ATOM 1310 O O . ARG A 1 183 ? 2.626 5.535 -24.938 1.00 77.50 183 ARG A O 1
ATOM 1317 N N . ALA A 1 184 ? 3.336 7.488 -25.809 1.00 81.50 184 ALA A N 1
ATOM 1318 C CA . ALA A 1 184 ? 3.811 6.938 -27.079 1.00 81.50 184 ALA A CA 1
ATOM 1319 C C . ALA A 1 184 ? 5.040 6.032 -26.885 1.00 81.50 184 ALA A C 1
ATOM 1321 O O . ALA A 1 184 ? 5.021 4.889 -27.333 1.00 81.50 184 ALA A O 1
ATOM 1322 N N . ALA A 1 185 ? 6.040 6.502 -26.129 1.00 84.00 185 ALA A N 1
ATOM 1323 C CA . ALA A 1 185 ? 7.258 5.747 -25.828 1.00 84.00 185 ALA A CA 1
ATOM 1324 C C . ALA A 1 185 ? 6.960 4.441 -25.072 1.00 84.00 185 ALA A C 1
ATOM 1326 O O . ALA A 1 185 ? 7.472 3.388 -25.428 1.00 84.00 185 ALA A O 1
ATOM 1327 N N . ARG A 1 186 ? 6.043 4.466 -24.092 1.00 84.50 186 ARG A N 1
ATOM 1328 C CA . ARG A 1 186 ? 5.599 3.244 -23.392 1.00 84.50 186 ARG A CA 1
ATOM 1329 C C . ARG A 1 186 ? 5.009 2.206 -24.349 1.00 84.50 186 ARG A C 1
ATOM 1331 O O . ARG A 1 186 ? 5.288 1.022 -24.213 1.00 84.50 186 ARG A O 1
ATOM 1338 N N . GLY A 1 187 ? 4.197 2.642 -25.314 1.00 84.69 187 GLY A N 1
ATOM 1339 C CA . GLY A 1 187 ? 3.618 1.749 -26.320 1.00 84.69 187 GLY A CA 1
ATOM 1340 C C . GLY A 1 187 ? 4.654 1.181 -27.294 1.00 84.69 187 GLY A C 1
ATOM 1341 O O . GLY A 1 187 ? 4.472 0.087 -27.824 1.00 84.69 187 GLY A O 1
ATOM 1342 N N . GLU A 1 188 ? 5.743 1.903 -27.538 1.00 87.56 188 GLU A N 1
ATOM 1343 C CA . GLU A 1 188 ? 6.874 1.427 -28.332 1.00 87.56 188 GLU A CA 1
ATOM 1344 C C . GLU A 1 188 ? 7.697 0.385 -27.572 1.00 87.56 188 GLU A C 1
ATOM 1346 O O . GLU A 1 188 ? 7.820 -0.736 -28.060 1.00 87.56 188 GLU A O 1
ATOM 1351 N N . TYR A 1 189 ? 8.110 0.682 -26.337 1.00 89.56 189 TYR A N 1
ATOM 1352 C CA . TYR A 1 189 ? 8.829 -0.267 -25.479 1.00 89.56 189 TYR A CA 1
ATOM 1353 C C . TYR A 1 189 ? 8.025 -1.540 -25.214 1.00 89.56 189 TYR A C 1
ATOM 1355 O O . TYR A 1 189 ? 8.561 -2.642 -25.289 1.00 89.56 189 TYR A O 1
ATOM 1363 N N . GLN A 1 190 ? 6.713 -1.420 -24.991 1.00 89.62 190 GLN A N 1
ATOM 1364 C CA . GLN A 1 190 ? 5.849 -2.587 -24.819 1.00 89.62 190 GLN A CA 1
ATOM 1365 C C . GLN A 1 190 ? 5.818 -3.473 -26.072 1.00 89.62 190 GLN A C 1
ATOM 1367 O O . GLN A 1 190 ? 5.840 -4.700 -25.953 1.00 89.62 190 GLN A O 1
ATOM 1372 N N . ARG A 1 191 ? 5.765 -2.877 -27.271 1.00 88.44 191 ARG A N 1
ATOM 1373 C CA . ARG A 1 191 ? 5.804 -3.630 -28.534 1.00 88.44 191 ARG A CA 1
ATOM 1374 C C . ARG A 1 191 ? 7.164 -4.274 -28.758 1.00 88.44 191 ARG A C 1
ATOM 1376 O O . ARG A 1 191 ? 7.205 -5.426 -29.171 1.00 88.44 191 ARG A O 1
ATOM 1383 N N . GLU A 1 192 ? 8.245 -3.564 -28.457 1.00 90.06 192 GLU A N 1
ATOM 1384 C CA . GLU A 1 192 ? 9.610 -4.080 -28.564 1.00 90.06 192 GLU A CA 1
ATOM 1385 C C . GLU A 1 192 ? 9.828 -5.285 -27.641 1.00 90.06 192 GLU A C 1
ATOM 1387 O O . GLU A 1 192 ? 10.282 -6.331 -28.103 1.00 90.06 192 GLU A O 1
ATOM 1392 N N . LEU A 1 193 ? 9.428 -5.184 -26.368 1.00 89.94 193 LEU A N 1
ATOM 1393 C CA . LEU A 1 193 ? 9.524 -6.293 -25.417 1.00 89.94 193 LEU A CA 1
ATOM 1394 C C . LEU A 1 193 ? 8.697 -7.501 -25.876 1.00 89.94 193 LEU A C 1
ATOM 1396 O O . LEU A 1 193 ? 9.207 -8.620 -25.915 1.00 89.94 193 LEU A O 1
ATOM 1400 N N . SER A 1 194 ? 7.445 -7.266 -26.287 1.00 88.44 194 SER A N 1
ATOM 1401 C CA . SER A 1 194 ? 6.547 -8.336 -26.755 1.00 88.44 194 SER A CA 1
ATOM 1402 C C . SER A 1 194 ? 7.064 -8.997 -28.039 1.00 88.44 194 SER A C 1
ATOM 1404 O O . SER A 1 194 ? 6.892 -10.195 -28.221 1.00 88.44 194 SER A O 1
ATOM 1406 N N . ALA A 1 195 ? 7.722 -8.245 -28.927 1.00 88.00 195 ALA A N 1
ATOM 1407 C CA . ALA A 1 195 ? 8.325 -8.793 -30.142 1.00 88.00 195 ALA A CA 1
ATOM 1408 C C . ALA A 1 195 ? 9.553 -9.672 -29.853 1.00 88.00 195 ALA A C 1
ATOM 1410 O O . ALA A 1 195 ? 9.838 -10.585 -30.623 1.00 88.00 195 ALA A O 1
ATOM 1411 N N . ARG A 1 196 ? 10.279 -9.401 -28.761 1.00 87.56 196 ARG A N 1
ATOM 1412 C CA . ARG A 1 196 ? 11.482 -10.155 -28.377 1.00 87.56 196 ARG A CA 1
ATOM 1413 C C . ARG A 1 196 ? 11.176 -11.424 -27.606 1.00 87.56 196 ARG A C 1
ATOM 1415 O O . ARG A 1 196 ? 11.735 -12.469 -27.910 1.00 87.56 196 ARG A O 1
ATOM 1422 N N . VAL A 1 197 ? 10.338 -11.303 -26.586 1.00 86.38 197 VAL A N 1
ATOM 1423 C CA . VAL A 1 197 ? 10.116 -12.367 -25.597 1.00 86.38 197 VAL A CA 1
ATOM 1424 C C . VAL A 1 197 ? 8.784 -13.078 -25.843 1.00 86.38 197 VAL A C 1
ATOM 1426 O O . VAL A 1 197 ? 8.561 -14.183 -25.363 1.00 86.38 197 VAL A O 1
ATOM 1429 N N . GLY A 1 198 ? 7.899 -12.478 -26.643 1.00 84.31 198 GLY A N 1
ATOM 1430 C CA . GLY A 1 198 ? 6.512 -12.905 -26.748 1.00 84.31 198 GLY A CA 1
ATOM 1431 C C . GLY A 1 198 ? 5.679 -12.422 -25.559 1.00 84.31 198 GLY A C 1
ATOM 1432 O O . GLY A 1 198 ? 6.098 -11.584 -24.760 1.00 84.31 198 GLY A O 1
ATOM 1433 N N . GLY A 1 199 ? 4.461 -12.950 -25.460 1.00 85.25 199 GLY A N 1
ATOM 1434 C CA . GLY A 1 199 ? 3.543 -12.651 -24.364 1.00 85.25 199 GLY A CA 1
ATOM 1435 C C . GLY A 1 199 ? 2.721 -11.377 -24.550 1.00 85.25 199 GLY A C 1
ATOM 1436 O O . GLY A 1 199 ? 2.710 -10.747 -25.609 1.00 85.25 199 GLY A O 1
ATOM 1437 N N . PHE A 1 200 ? 1.963 -11.038 -23.506 1.00 83.75 200 PHE A N 1
ATOM 1438 C CA . PHE A 1 200 ? 0.989 -9.947 -23.544 1.00 83.75 200 PHE A CA 1
ATOM 1439 C C . PHE A 1 200 ? 0.980 -9.163 -22.227 1.00 83.75 200 PHE A C 1
ATOM 1441 O O . PHE A 1 200 ? 1.262 -9.731 -21.166 1.00 83.75 200 PHE A O 1
ATOM 1448 N N . PRO A 1 201 ? 0.633 -7.863 -22.257 1.00 81.38 201 PRO A N 1
ATOM 1449 C CA . PRO A 1 201 ? 0.305 -7.146 -21.035 1.00 81.38 201 PRO A CA 1
ATOM 1450 C C . PRO A 1 201 ? -0.939 -7.787 -20.409 1.00 81.38 201 PRO A C 1
ATOM 1452 O O . PRO A 1 201 ? -1.942 -8.010 -21.088 1.00 81.38 201 PRO A O 1
ATOM 1455 N N . ALA A 1 202 ? -0.877 -8.084 -19.116 1.00 76.62 202 ALA A N 1
ATOM 1456 C CA . ALA A 1 202 ? -1.968 -8.723 -18.394 1.00 76.62 202 ALA A CA 1
ATOM 1457 C C . ALA A 1 202 ? -2.111 -8.135 -16.988 1.00 76.62 202 ALA A C 1
ATOM 1459 O O . ALA A 1 202 ? -1.157 -7.628 -16.407 1.00 76.62 202 ALA A O 1
ATOM 1460 N N . ASP A 1 203 ? -3.309 -8.226 -16.417 1.00 71.94 203 ASP A N 1
ATOM 1461 C CA . ASP A 1 203 ? -3.524 -7.865 -15.018 1.00 71.94 203 ASP A CA 1
ATOM 1462 C C . ASP A 1 203 ? -2.967 -8.973 -14.117 1.00 71.94 203 ASP A C 1
ATOM 1464 O O . ASP A 1 203 ? -3.502 -10.086 -14.086 1.00 71.94 203 ASP A O 1
ATOM 1468 N N . ILE A 1 204 ? -1.921 -8.668 -13.348 1.00 69.06 204 ILE A N 1
ATOM 1469 C CA . ILE A 1 204 ? -1.325 -9.621 -12.412 1.00 69.06 204 ILE A CA 1
ATOM 1470 C C . ILE A 1 204 ? -2.135 -9.580 -11.119 1.00 69.06 204 ILE A C 1
ATOM 1472 O O . ILE A 1 204 ? -2.352 -8.521 -10.526 1.00 69.06 204 ILE A O 1
ATOM 1476 N N . ARG A 1 205 ? -2.586 -10.748 -10.658 1.00 64.94 205 ARG A N 1
ATOM 1477 C CA . ARG A 1 205 ? -3.185 -10.906 -9.330 1.00 64.94 205 ARG A CA 1
ATOM 1478 C C . ARG A 1 205 ? -2.152 -11.520 -8.389 1.00 64.94 205 ARG A C 1
ATOM 1480 O O . ARG A 1 205 ? -1.900 -12.717 -8.506 1.00 64.94 205 ARG A O 1
ATOM 1487 N N . PRO A 1 206 ? -1.580 -10.754 -7.447 1.00 58.41 206 PRO A N 1
ATOM 1488 C CA . PRO A 1 206 ? -0.853 -11.328 -6.329 1.00 58.41 206 PRO A CA 1
ATOM 1489 C C . PRO A 1 206 ? -1.784 -12.278 -5.582 1.00 58.41 206 PRO A C 1
ATOM 1491 O O . PRO A 1 206 ? -2.949 -11.944 -5.334 1.00 58.41 206 PRO A O 1
ATOM 1494 N N . LEU A 1 207 ? -1.294 -13.466 -5.229 1.00 55.31 207 LEU A N 1
ATOM 1495 C CA . LEU A 1 207 ? -2.074 -14.341 -4.370 1.00 55.31 207 LEU A CA 1
ATOM 1496 C C . LEU A 1 207 ? -2.214 -13.746 -2.971 1.00 55.31 207 LEU A C 1
ATOM 1498 O O . LEU A 1 207 ? -1.423 -12.924 -2.510 1.00 55.31 207 LEU A O 1
ATOM 1502 N N . ARG A 1 208 ? -3.301 -14.172 -2.329 1.00 51.59 208 ARG A N 1
ATOM 1503 C CA . ARG A 1 208 ? -3.764 -13.767 -1.002 1.00 51.59 208 ARG A CA 1
ATOM 1504 C C . ARG A 1 208 ? -2.611 -13.546 -0.017 1.00 51.59 208 ARG A C 1
ATOM 1506 O O . ARG A 1 208 ? -1.758 -14.407 0.169 1.00 51.59 208 ARG A O 1
ATOM 1513 N N . TRP A 1 209 ? -2.661 -12.417 0.687 1.00 45.25 209 TRP A N 1
ATOM 1514 C CA . TRP A 1 209 ? -1.768 -12.116 1.804 1.00 45.25 209 TRP A CA 1
ATOM 1515 C C . TRP A 1 209 ? -1.766 -13.276 2.828 1.00 45.25 209 TRP A C 1
ATOM 1517 O O . TRP A 1 209 ? -2.851 -13.704 3.245 1.00 45.25 209 TRP A O 1
ATOM 1527 N N . PRO A 1 210 ? -0.599 -13.777 3.283 1.00 36.56 210 PRO A N 1
ATOM 1528 C CA . PRO A 1 210 ? -0.540 -14.856 4.267 1.00 36.56 210 PRO A CA 1
ATOM 1529 C C . PRO A 1 210 ? -1.245 -14.432 5.563 1.00 36.56 210 PRO A C 1
ATOM 1531 O O . PRO A 1 210 ? -0.861 -13.444 6.192 1.00 36.56 210 PRO A O 1
ATOM 1534 N N . GLY A 1 211 ? -2.310 -15.150 5.931 1.00 44.03 211 GLY A N 1
ATOM 1535 C CA . GLY A 1 211 ? -3.147 -14.864 7.105 1.00 44.03 211 GLY A CA 1
ATOM 1536 C C . GLY A 1 211 ? -4.656 -14.922 6.849 1.00 44.03 211 GLY A C 1
ATOM 1537 O O . GLY A 1 211 ? -5.429 -15.014 7.799 1.00 44.03 211 GLY A O 1
ATOM 1538 N N . SER A 1 212 ? -5.103 -14.929 5.590 1.00 42.06 212 SER A N 1
ATOM 1539 C CA . SER A 1 212 ? -6.477 -15.323 5.264 1.00 42.06 212 SER A CA 1
ATOM 1540 C C . SER A 1 212 ? -6.559 -16.846 5.235 1.00 42.06 212 SER A C 1
ATOM 1542 O O . SER A 1 212 ? -6.245 -17.482 4.227 1.00 42.06 212 SER A O 1
ATOM 1544 N N . THR A 1 213 ? -6.941 -17.437 6.357 1.00 41.19 213 THR A N 1
ATOM 1545 C CA . THR A 1 213 ? -7.255 -18.860 6.452 1.00 41.19 213 THR A CA 1
ATOM 1546 C C . THR A 1 213 ? -8.248 -19.259 5.357 1.00 41.19 213 THR A C 1
ATOM 1548 O O . THR A 1 213 ? -9.242 -18.583 5.087 1.00 41.19 213 THR A O 1
ATOM 1551 N N . GLY A 1 214 ? -7.909 -20.350 4.688 1.00 40.00 214 GLY A N 1
ATOM 1552 C CA . GLY A 1 214 ? -8.528 -20.871 3.478 1.00 40.00 214 GLY A CA 1
ATOM 1553 C C . GLY A 1 214 ? -7.411 -21.566 2.703 1.00 40.00 214 GLY A C 1
ATOM 1554 O O . GLY A 1 214 ? -6.899 -20.998 1.753 1.00 40.00 214 GLY A O 1
ATOM 1555 N N . ALA A 1 215 ? -6.830 -22.678 3.172 1.00 39.25 215 ALA A N 1
ATOM 1556 C CA . ALA A 1 215 ? -7.510 -23.968 3.358 1.00 39.25 215 ALA A CA 1
ATOM 1557 C C . ALA A 1 215 ? -8.503 -24.182 2.197 1.00 39.25 215 ALA A C 1
ATOM 1559 O O . ALA A 1 215 ? -9.506 -23.491 2.116 1.00 39.25 215 ALA A O 1
ATOM 1560 N N . ARG A 1 216 ? -8.307 -25.096 1.252 1.00 41.03 216 ARG A N 1
ATOM 1561 C CA . ARG A 1 216 ? -7.670 -26.405 1.341 1.00 41.03 216 ARG A CA 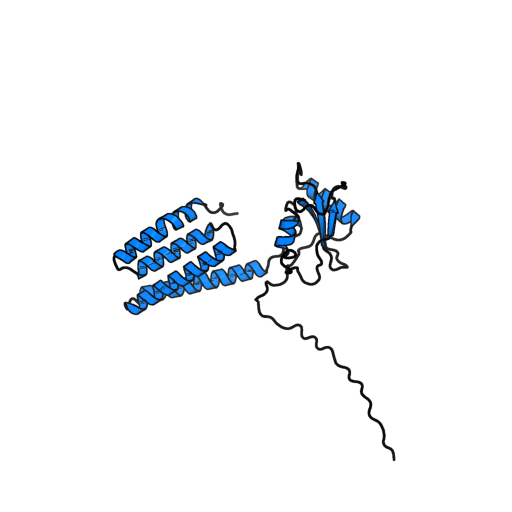1
ATOM 1562 C C . ARG A 1 216 ? -7.467 -26.850 -0.117 1.00 41.03 216 ARG A C 1
ATOM 1564 O O . ARG A 1 216 ? -8.454 -27.117 -0.793 1.00 41.03 216 ARG A O 1
ATOM 1571 N N . SER A 1 217 ? -6.229 -26.907 -0.614 1.00 36.75 217 SER A N 1
ATOM 1572 C CA . SER A 1 217 ? -5.942 -27.752 -1.779 1.00 36.75 217 SER A CA 1
ATOM 1573 C C . SER A 1 217 ? -6.042 -29.184 -1.273 1.00 36.75 217 SER A C 1
ATOM 1575 O O . SER A 1 217 ? -5.121 -29.725 -0.663 1.00 36.75 217 SER A O 1
ATOM 1577 N N . MET A 1 218 ? -7.244 -29.742 -1.387 1.00 38.66 218 MET A N 1
ATOM 1578 C CA . MET A 1 218 ? -7.496 -31.155 -1.178 1.00 38.66 218 MET A CA 1
ATOM 1579 C C . MET A 1 218 ? -6.907 -31.867 -2.397 1.00 38.66 218 MET A C 1
ATOM 1581 O O . MET A 1 218 ? -7.594 -32.193 -3.358 1.00 38.66 218 MET A O 1
ATOM 1585 N N . SER A 1 219 ? -5.589 -32.047 -2.365 1.00 39.47 219 SER A N 1
ATOM 1586 C CA . SER A 1 219 ? -4.894 -33.070 -3.130 1.00 39.47 219 SER A CA 1
ATOM 1587 C C . SER A 1 219 ? -5.355 -34.421 -2.578 1.00 39.47 219 SER A C 1
ATOM 1589 O O . SER A 1 219 ? -4.672 -35.056 -1.774 1.00 39.47 219 SER A O 1
ATOM 1591 N N . THR A 1 220 ? -6.544 -34.855 -2.990 1.00 40.84 220 THR A N 1
ATOM 1592 C CA . THR A 1 220 ? -6.904 -36.271 -2.995 1.00 40.84 220 THR A CA 1
ATOM 1593 C C . THR A 1 220 ? -6.118 -36.899 -4.143 1.00 40.84 220 THR A C 1
ATOM 1595 O O . THR A 1 220 ? -6.650 -37.171 -5.214 1.00 40.84 220 THR A O 1
ATOM 1598 N N . VAL A 1 221 ? -4.807 -37.055 -3.944 1.00 45.91 221 VAL A N 1
ATOM 1599 C CA . VAL A 1 221 ? -4.012 -37.998 -4.726 1.00 45.91 221 VAL A CA 1
ATOM 1600 C C . VAL A 1 221 ? -4.545 -39.361 -4.323 1.00 45.91 221 VAL A C 1
ATOM 1602 O O . VAL A 1 221 ? -4.331 -39.825 -3.204 1.00 45.91 221 VAL A O 1
ATOM 1605 N N . GLY A 1 222 ? -5.343 -39.933 -5.222 1.00 40.94 222 GLY A N 1
ATOM 1606 C CA . GLY A 1 222 ? -5.792 -41.306 -5.141 1.00 40.94 222 GLY A CA 1
ATOM 1607 C C . GLY A 1 222 ? -4.572 -42.203 -5.015 1.00 40.94 222 GLY A C 1
ATOM 1608 O O . GLY A 1 222 ? -3.844 -42.420 -5.981 1.00 40.94 222 GLY A O 1
ATOM 1609 N N . GLY A 1 223 ? -4.352 -42.707 -3.804 1.00 40.22 223 GLY A N 1
ATOM 1610 C CA . GLY A 1 223 ? -3.550 -43.892 -3.586 1.00 40.22 223 GLY A CA 1
ATOM 1611 C C . GLY A 1 223 ? -4.271 -45.060 -4.241 1.00 40.22 223 GLY A C 1
ATOM 1612 O O . GLY A 1 223 ? -5.118 -45.697 -3.620 1.00 40.22 223 GLY A O 1
ATOM 1613 N N . VAL A 1 224 ? -3.949 -45.320 -5.507 1.00 50.06 224 VAL A N 1
ATOM 1614 C CA . VAL A 1 224 ? -4.148 -46.631 -6.123 1.00 50.06 224 VAL A CA 1
ATOM 1615 C C . VAL A 1 224 ? -3.129 -47.554 -5.461 1.00 50.06 224 VAL A C 1
ATOM 1617 O O . VAL A 1 224 ? -2.001 -47.711 -5.918 1.00 50.06 224 VAL A O 1
ATOM 1620 N N . ALA A 1 225 ? -3.512 -48.091 -4.306 1.00 46.75 225 ALA A N 1
ATOM 1621 C CA . ALA A 1 225 ? -2.891 -49.272 -3.738 1.00 46.75 225 ALA A CA 1
ATOM 1622 C C . ALA A 1 225 ? -3.453 -50.478 -4.501 1.00 46.75 225 ALA A C 1
ATOM 1624 O O . ALA A 1 225 ? -4.411 -51.108 -4.062 1.00 46.75 225 ALA A O 1
ATOM 1625 N N . ASP A 1 226 ? -2.885 -50.754 -5.675 1.00 46.38 226 ASP A N 1
ATOM 1626 C CA . ASP A 1 226 ? -3.062 -52.043 -6.338 1.00 46.38 226 ASP A CA 1
ATOM 1627 C C . ASP A 1 226 ? -2.075 -53.031 -5.702 1.00 46.38 226 ASP A C 1
ATOM 1629 O O . ASP A 1 226 ? -0.916 -53.162 -6.094 1.00 46.38 226 ASP A O 1
ATOM 1633 N N . GLY A 1 227 ? -2.525 -53.611 -4.590 1.00 51.59 227 GLY A N 1
ATOM 1634 C CA . GLY A 1 227 ? -1.861 -54.675 -3.854 1.00 51.59 227 GLY A CA 1
ATOM 1635 C C . GLY A 1 227 ? -2.718 -55.931 -3.919 1.00 51.59 227 GLY A C 1
ATOM 1636 O O . GLY A 1 227 ? -3.573 -56.144 -3.064 1.00 51.59 227 GLY A O 1
ATOM 1637 N N . SER A 1 228 ? -2.504 -56.711 -4.975 1.00 57.41 228 SER A N 1
ATOM 1638 C CA . SER A 1 228 ? -2.482 -58.179 -4.990 1.00 57.41 228 SER A CA 1
ATOM 1639 C C . SER A 1 228 ? -3.145 -58.921 -3.814 1.00 57.41 228 SER A C 1
ATOM 1641 O O . SER A 1 228 ? -2.646 -58.917 -2.686 1.00 57.41 228 SER A O 1
ATOM 1643 N N . ARG A 1 229 ? -4.158 -59.748 -4.121 1.00 43.75 229 ARG A N 1
ATOM 1644 C CA . ARG A 1 229 ? -4.389 -60.996 -3.376 1.00 43.75 229 ARG A CA 1
ATOM 1645 C C . ARG A 1 229 ? -4.824 -62.167 -4.278 1.00 43.75 229 ARG A C 1
ATOM 1647 O O . ARG A 1 229 ? -5.586 -61.933 -5.213 1.00 43.75 229 ARG A O 1
ATOM 1654 N N . PRO A 1 230 ? -4.329 -63.394 -4.007 1.00 59.19 230 PRO A N 1
ATOM 1655 C CA . PRO A 1 230 ? -4.474 -64.578 -4.853 1.00 59.19 230 PRO A CA 1
ATOM 1656 C C . PRO A 1 230 ? -5.594 -65.539 -4.394 1.00 59.19 230 PRO A C 1
ATOM 1658 O O . PRO A 1 230 ? -6.098 -65.410 -3.283 1.00 59.19 230 PRO A O 1
ATOM 1661 N N . GLU A 1 231 ? -5.881 -66.508 -5.277 1.00 58.47 231 GLU A N 1
ATOM 1662 C CA . GLU A 1 231 ? -6.451 -67.863 -5.090 1.00 58.47 231 GLU A CA 1
ATOM 1663 C C . GLU A 1 231 ? -7.762 -68.082 -4.304 1.00 58.47 231 GLU A C 1
ATOM 1665 O O . GLU A 1 231 ? -7.873 -67.767 -3.125 1.00 58.47 231 GLU A O 1
ATOM 1670 N N . LEU A 1 232 ? -8.708 -68.808 -4.923 1.00 57.56 232 LEU A N 1
ATOM 1671 C CA . LEU A 1 232 ? -8.985 -70.221 -4.589 1.00 57.56 232 LEU A CA 1
ATOM 1672 C C . LEU A 1 232 ? -10.009 -70.853 -5.557 1.00 57.56 232 LEU A C 1
ATOM 1674 O O . LEU A 1 232 ? -10.985 -70.223 -5.958 1.00 57.56 232 LEU A O 1
ATOM 1678 N N . GLN A 1 233 ? -9.723 -72.109 -5.913 1.00 53.72 233 GLN A N 1
ATOM 1679 C CA . GLN A 1 233 ? -10.535 -73.074 -6.672 1.00 53.72 233 GLN A CA 1
ATOM 1680 C C . GLN A 1 233 ? -11.885 -73.385 -5.984 1.00 53.72 233 GLN A C 1
ATOM 1682 O O . GLN A 1 233 ? -12.084 -73.018 -4.821 1.00 53.72 233 GLN A O 1
ATOM 1687 N N . PRO A 1 234 ? -12.813 -74.067 -6.678 1.00 67.69 234 PRO A N 1
ATOM 1688 C CA . PRO A 1 234 ? -12.798 -75.541 -6.678 1.00 67.69 234 PRO A CA 1
ATOM 1689 C C . PRO A 1 234 ? -12.636 -76.189 -8.062 1.00 67.69 234 PRO A C 1
ATOM 1691 O O . PRO A 1 234 ? -13.106 -75.606 -9.064 1.00 67.69 234 PRO A O 1
#

Sequence (234 aa):
MGPPPNRWGAVLAIAYGPGSAAVQAYAGNWTLAAFVLAVSAGIAAFGAPSRRWETTLTCAMVIGFAAMAASGFSRGQTFSVIIGSVLAVVVSLTCWHRRWKAADCRVRTEELVGLTVTQASGLLGFAAGRQPDGLRDPELVAVPAAELDLSEPSLIVTSVVVDPTGPALTFGVADGAGLALGRAARGEYQRELSARVGGFPADIRPLRWPGSTGARSMSTVGGVADGSRPELQP

pLDDT: mean 76.82, std 15.3, range [36.56, 94.31]

Foldseek 3Di:
DDDQQDLVQLVCLVVVQQVVLVVCVVVVNNLVSLQSQLVSLCSNLSNDPDPVSVVVSLVSNLVSLVSSLVVCVVVVNVVSVVVSVVSSVVSVVVVVVVVVVVLQPQDFQVNQAFDFLLVSCVVQCVVPVQHAPFADRAAEDAVVDDDDDSVDRQWGFLGWFDDPVGNYIYTHTDHPVPDPSDPVSSVVSHVVVCVVPNGDGDGDRRHGDPPPDDDDPPPPPDPPPPDDDDDDDD